Protein AF-A0A060XT52-F1 (afdb_monomer_lite)

GO terms:
  GO:0036379 myofilament (C, IDA)

Secondary structure (DSSP, 8-state):
----------------------------------------TT----HHHHHHHHHHHHHHHHHHHHHHHHHHHHHHHHHHHHHHHHHHHHHHHHHHHHHHHHHHHHHHHHHHHHHHHHHHHHHHHHHHHHHHHHHHHHTTS-TTSHHHHHHHHTTTSS-PPPHHHHHHHHHHHH-PPP--TT--HHHHHHHHHHHHHHHHHHHHHHHHHHHHHHHHHHHHHHHHHHHHHHHHHHTGGGSS---

Foldseek 3Di:
DDDDDDDDDDDDDDDDDDDDDDDDDDDDDCPPPPPPDDDDPDDPPPPVVVVVVVVVVVVVVVVVVVVVVVVVVVVVVVVVVVVVVVVVVVVVVVVVVVVVVVVVVVVVVVVVVVVVVVVLVVVVVVVVVVVVVCVVVVVVDDDPPPPVVVVVVVVNRDPPQDPVNVVVVVVVVVDDDDDDPPDDPVVVVVVVVVVVVVVVVVVVVVVVVVVVVVVVVVVVVVVVVVVVVVVVVVVVVPPPDDD

Radius of gyration: 47.2 Å; chains: 1; bounding box: 110×56×134 Å

pLDDT: mean 77.13, std 21.47, range [28.3, 98.25]

Structure (mmCIF, N/CA/C/O backbone):
data_AF-A0A060XT52-F1
#
_entry.id   AF-A0A060XT52-F1
#
loop_
_atom_site.group_PDB
_atom_site.id
_atom_site.type_symbol
_atom_site.label_atom_id
_atom_site.label_alt_id
_atom_site.label_comp_id
_atom_site.label_asym_id
_atom_site.label_entity_id
_atom_site.label_seq_id
_atom_site.pdbx_PDB_ins_code
_atom_site.Cartn_x
_atom_site.Cartn_y
_atom_site.Cartn_z
_atom_site.occupancy
_atom_site.B_iso_or_equiv
_atom_site.auth_seq_id
_atom_site.auth_comp_id
_atom_site.auth_asym_id
_atom_site.auth_atom_id
_atom_site.pdbx_PDB_model_num
ATOM 1 N N . MET A 1 1 ? 14.259 -37.374 10.117 1.00 40.81 1 MET A N 1
ATOM 2 C CA . MET A 1 1 ? 13.586 -37.803 8.877 1.00 40.81 1 MET A CA 1
ATOM 3 C C . MET A 1 1 ? 13.106 -36.580 8.096 1.00 40.81 1 MET A C 1
ATOM 5 O O . MET A 1 1 ? 11.979 -36.150 8.312 1.00 40.81 1 MET A O 1
ATOM 9 N N . PRO A 1 2 ? 13.956 -35.960 7.263 1.00 46.53 2 PRO A N 1
ATOM 10 C CA . PRO A 1 2 ? 13.517 -35.147 6.136 1.00 46.53 2 PRO A CA 1
ATOM 11 C C . PRO A 1 2 ? 13.789 -35.885 4.818 1.00 46.53 2 PRO A C 1
ATOM 13 O O . PRO A 1 2 ? 14.846 -36.487 4.645 1.00 46.53 2 PRO A O 1
ATOM 16 N N . GLU A 1 3 ? 12.831 -35.828 3.901 1.00 40.91 3 GLU A N 1
ATOM 17 C CA . GLU A 1 3 ? 12.930 -36.398 2.560 1.00 40.91 3 GLU A CA 1
ATOM 18 C C . GLU A 1 3 ? 13.011 -35.233 1.566 1.00 40.91 3 GLU A C 1
ATOM 20 O O . GLU A 1 3 ? 12.103 -34.408 1.463 1.00 40.91 3 GLU A O 1
ATOM 25 N N . SER A 1 4 ? 14.162 -35.122 0.908 1.00 37.69 4 SER A N 1
ATOM 26 C CA . SER A 1 4 ? 14.501 -34.120 -0.098 1.00 37.69 4 SER A CA 1
ATOM 27 C C . SER A 1 4 ? 15.133 -34.830 -1.288 1.00 37.69 4 SER A C 1
ATOM 29 O O . SER A 1 4 ? 16.180 -35.448 -1.130 1.00 37.69 4 SER A O 1
ATOM 31 N N . PHE A 1 5 ? 14.514 -34.718 -2.458 1.00 37.34 5 PHE A N 1
ATOM 32 C CA . PHE A 1 5 ? 15.042 -35.068 -3.782 1.00 37.34 5 PHE A CA 1
ATOM 33 C C . PHE A 1 5 ? 14.087 -34.383 -4.792 1.00 37.34 5 PHE A C 1
ATOM 35 O O . PHE A 1 5 ? 12.896 -34.292 -4.521 1.00 37.34 5 PHE A O 1
ATOM 42 N N . PHE A 1 6 ? 14.477 -33.808 -5.930 1.00 34.00 6 PHE A N 1
ATOM 43 C CA . PHE A 1 6 ? 15.502 -34.241 -6.870 1.00 34.00 6 PHE A CA 1
ATOM 44 C C . PHE A 1 6 ? 15.853 -33.065 -7.817 1.00 34.00 6 PHE A C 1
ATOM 46 O O . PHE A 1 6 ? 14.983 -32.545 -8.513 1.00 34.00 6 PHE A O 1
ATOM 53 N N . LEU A 1 7 ? 17.124 -32.663 -7.852 1.00 37.94 7 LEU A N 1
ATOM 54 C CA . LEU A 1 7 ? 17.810 -32.136 -9.040 1.00 37.94 7 LEU A CA 1
ATOM 55 C C . LEU A 1 7 ? 18.672 -33.289 -9.576 1.00 37.94 7 LEU A C 1
ATOM 57 O O . LEU A 1 7 ? 19.196 -34.041 -8.751 1.00 37.94 7 LEU A O 1
ATOM 61 N N . PRO A 1 8 ? 18.924 -33.391 -10.891 1.00 47.97 8 PRO A N 1
ATOM 62 C CA . PRO A 1 8 ? 20.103 -34.085 -11.377 1.00 47.97 8 PRO A CA 1
ATOM 63 C C . PRO A 1 8 ? 21.046 -33.111 -12.087 1.00 47.97 8 PRO A C 1
ATOM 65 O O . PRO A 1 8 ? 20.798 -32.679 -13.210 1.00 47.97 8 PRO A O 1
ATOM 68 N N . GLU A 1 9 ? 22.166 -32.833 -11.429 1.00 36.94 9 GLU A N 1
ATOM 69 C CA . GLU A 1 9 ? 23.459 -32.676 -12.088 1.00 36.94 9 GLU A CA 1
ATOM 70 C C . GLU A 1 9 ? 24.198 -34.014 -11.963 1.00 36.94 9 GLU A C 1
ATOM 72 O O . GLU A 1 9 ? 24.205 -34.598 -10.877 1.00 36.94 9 GLU A O 1
ATOM 77 N N . ASN A 1 10 ? 24.783 -34.486 -13.071 1.00 37.28 10 ASN A N 1
ATOM 78 C CA . ASN A 1 10 ? 26.104 -35.133 -13.193 1.00 37.28 10 ASN A CA 1
ATOM 79 C C . ASN A 1 10 ? 26.139 -36.180 -14.315 1.00 37.28 10 ASN A C 1
ATOM 81 O O . ASN A 1 10 ? 25.366 -37.128 -14.288 1.00 37.28 10 ASN A O 1
ATOM 85 N N . TYR A 1 11 ? 27.099 -36.030 -15.234 1.00 34.44 11 TYR A N 1
ATOM 86 C CA . TYR A 1 11 ? 27.927 -37.093 -15.841 1.00 34.44 11 TYR A CA 1
ATOM 87 C C . TYR A 1 11 ? 28.992 -36.369 -16.692 1.00 34.44 11 TYR A C 1
ATOM 89 O O . TYR A 1 11 ? 28.657 -35.713 -17.670 1.00 34.44 11 TYR A O 1
ATOM 97 N N . SER A 1 12 ? 30.194 -36.115 -16.173 1.00 36.03 12 SER A N 1
ATOM 98 C CA . SER A 1 12 ? 31.385 -36.979 -16.116 1.00 36.03 12 SER A CA 1
ATOM 99 C C . SER A 1 12 ? 31.977 -37.388 -17.476 1.00 36.03 12 SER A C 1
ATOM 101 O O . SER A 1 12 ? 31.300 -37.859 -18.382 1.00 36.03 12 SER A O 1
ATOM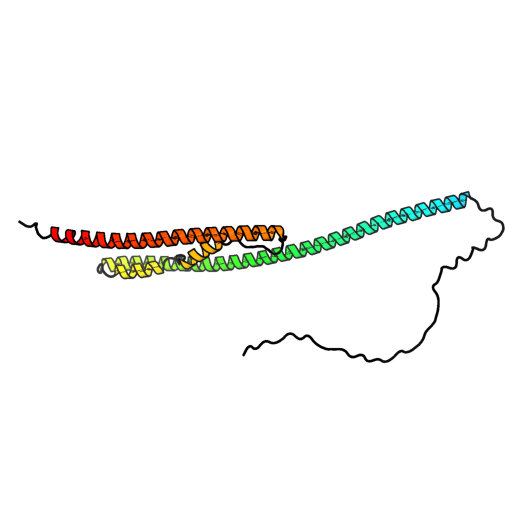 103 N N . SER A 1 13 ? 33.284 -37.162 -17.552 1.00 38.34 13 SER A N 1
ATOM 104 C CA . SER A 1 13 ? 34.264 -37.277 -18.630 1.00 38.34 13 SER A CA 1
ATOM 105 C C . SER A 1 13 ? 34.567 -38.700 -19.122 1.00 38.34 13 SER A C 1
ATOM 107 O O . SER A 1 13 ? 34.855 -39.567 -18.303 1.00 38.34 13 SER A O 1
ATOM 109 N N . ALA A 1 14 ? 34.663 -38.875 -20.447 1.00 39.59 14 ALA A N 1
ATOM 110 C CA . ALA A 1 14 ? 35.506 -39.857 -21.160 1.00 39.59 14 ALA A CA 1
ATOM 111 C C . ALA A 1 14 ? 35.485 -39.493 -22.668 1.00 39.59 14 ALA A C 1
ATOM 113 O O . ALA A 1 14 ? 34.434 -39.567 -23.291 1.00 39.59 14 ALA A O 1
ATOM 114 N N . VAL A 1 15 ? 36.471 -38.794 -23.245 1.00 37.44 15 VAL A N 1
ATOM 115 C CA . VAL A 1 15 ? 37.691 -39.303 -23.920 1.00 37.44 15 VAL A CA 1
ATOM 116 C C . VAL A 1 15 ? 37.621 -40.727 -24.496 1.00 37.44 15 VAL A C 1
ATOM 118 O O . VAL A 1 15 ? 37.883 -41.694 -23.791 1.00 37.44 15 VAL A O 1
ATOM 121 N N . PHE A 1 16 ? 37.342 -40.810 -25.803 1.00 35.41 16 PHE A N 1
ATOM 122 C CA . PHE A 1 16 ? 37.813 -41.814 -26.777 1.00 35.41 16 PHE A CA 1
ATOM 123 C C . PHE A 1 16 ? 37.492 -41.224 -28.173 1.00 35.41 16 PHE A C 1
ATOM 125 O O . PHE A 1 16 ? 36.337 -40.903 -28.430 1.00 35.41 16 PHE A O 1
ATOM 132 N N . ALA A 1 17 ? 38.442 -40.698 -28.951 1.00 32.34 17 ALA A N 1
ATOM 133 C CA . ALA A 1 17 ? 39.482 -41.371 -29.740 1.00 32.34 17 ALA A CA 1
ATOM 134 C C . ALA A 1 17 ? 38.923 -42.218 -30.902 1.00 32.34 17 ALA A C 1
ATOM 136 O O . ALA A 1 17 ? 38.001 -43.003 -30.711 1.00 32.34 17 ALA A O 1
ATOM 137 N N . ASP A 1 18 ? 39.566 -42.031 -32.062 1.00 33.00 18 ASP A N 1
ATOM 138 C CA . ASP A 1 18 ? 39.438 -42.715 -33.358 1.00 33.00 18 ASP A CA 1
ATOM 139 C C . ASP A 1 18 ? 38.377 -42.149 -34.331 1.00 33.00 18 ASP A C 1
ATOM 141 O O . ASP A 1 18 ? 37.213 -42.000 -33.998 1.00 33.00 18 ASP A O 1
ATOM 145 N N . VAL A 1 19 ? 38.679 -41.787 -35.583 1.00 36.78 19 VAL A N 1
ATOM 146 C CA . VAL A 1 19 ? 39.897 -41.974 -36.377 1.00 36.78 19 VAL A CA 1
ATOM 147 C C . VAL A 1 19 ? 39.931 -40.936 -37.504 1.00 36.78 19 VAL A C 1
ATOM 149 O O . VAL A 1 19 ? 38.931 -40.652 -38.165 1.00 36.78 19 VAL A O 1
ATOM 152 N N . CYS A 1 20 ? 41.121 -40.379 -37.712 1.00 37.66 20 CYS A N 1
ATOM 153 C CA . CYS A 1 20 ? 41.510 -39.611 -38.882 1.00 37.66 20 CYS A CA 1
ATOM 154 C C . CYS A 1 20 ? 41.473 -40.481 -40.144 1.00 37.66 20 CYS A C 1
ATOM 156 O O . CYS A 1 20 ? 42.125 -41.521 -40.182 1.00 37.66 20 CYS A O 1
ATOM 158 N N . ILE A 1 21 ? 40.858 -39.992 -41.220 1.00 40.97 21 ILE A N 1
ATOM 159 C CA . ILE A 1 21 ? 41.184 -40.427 -42.583 1.00 40.97 21 ILE A CA 1
ATOM 160 C C . ILE A 1 21 ? 41.527 -39.179 -43.408 1.00 40.97 21 ILE A C 1
ATOM 162 O O . ILE A 1 21 ? 40.649 -38.452 -43.855 1.00 40.97 21 ILE A O 1
ATOM 166 N N . SER A 1 22 ? 42.850 -38.963 -43.508 1.00 36.59 22 SER A N 1
ATOM 167 C CA . SER A 1 22 ? 43.652 -38.554 -44.683 1.00 36.59 22 SER A CA 1
ATOM 168 C C . SER A 1 22 ? 43.220 -37.328 -45.507 1.00 36.59 22 SER A C 1
ATOM 170 O O . SER A 1 22 ? 42.100 -37.265 -45.986 1.00 36.59 22 SER A O 1
ATOM 172 N N . ASN A 1 23 ? 44.078 -36.388 -45.902 1.00 38.94 23 ASN A N 1
ATOM 1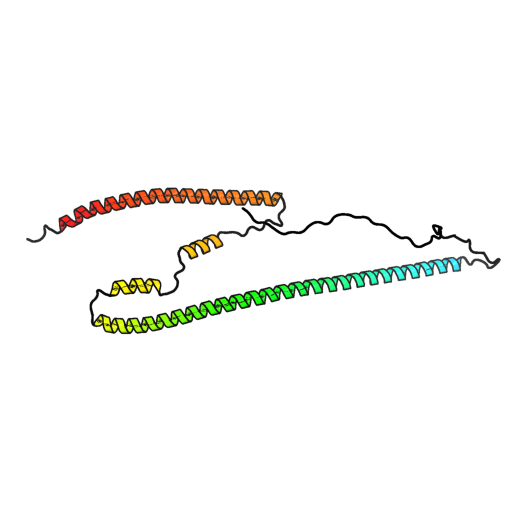73 C CA . ASN A 1 23 ? 45.526 -36.223 -45.789 1.00 38.94 23 ASN A CA 1
ATOM 174 C C . ASN A 1 23 ? 45.863 -34.754 -46.169 1.00 38.94 23 ASN A C 1
ATOM 176 O O . ASN A 1 23 ? 45.017 -34.059 -46.734 1.00 38.94 23 ASN A O 1
ATOM 180 N N . PRO A 1 24 ? 47.082 -34.279 -45.869 1.00 49.66 24 PRO A N 1
ATOM 181 C CA . PRO A 1 24 ? 47.451 -32.872 -45.791 1.00 49.66 24 PRO A CA 1
ATOM 182 C C . PRO A 1 24 ? 48.013 -32.329 -47.108 1.00 49.66 24 PRO A C 1
ATOM 184 O O . PRO A 1 24 ? 48.798 -32.996 -47.778 1.00 49.66 24 PRO A O 1
ATOM 187 N N . ILE A 1 25 ? 47.708 -31.066 -47.418 1.00 40.47 25 ILE A N 1
ATOM 188 C CA . ILE A 1 25 ? 48.495 -30.262 -48.358 1.00 40.47 25 ILE A CA 1
ATOM 189 C C . ILE A 1 25 ? 48.743 -28.893 -47.722 1.00 40.47 25 ILE A C 1
ATOM 191 O O . ILE A 1 25 ? 47.867 -28.047 -47.597 1.00 40.47 25 ILE A O 1
ATOM 195 N N . THR A 1 26 ? 49.972 -28.773 -47.238 1.00 32.25 26 THR A N 1
ATOM 196 C CA . THR A 1 26 ? 50.859 -27.610 -47.203 1.00 32.25 26 THR A CA 1
ATOM 197 C C . THR A 1 26 ? 50.364 -26.250 -47.715 1.00 32.25 26 THR A C 1
ATOM 199 O O . THR A 1 26 ? 49.781 -26.132 -48.786 1.00 32.25 26 THR A O 1
ATOM 202 N N . CYS A 1 27 ? 50.953 -25.238 -47.074 1.00 28.30 27 CYS A N 1
ATOM 203 C CA . CYS A 1 27 ? 51.513 -24.029 -47.679 1.00 28.30 27 CYS A CA 1
ATOM 204 C C . CYS A 1 27 ? 50.671 -22.744 -47.712 1.00 28.30 27 CYS A C 1
ATOM 206 O O . CYS A 1 27 ? 49.691 -22.585 -48.429 1.00 28.30 27 CYS A O 1
ATOM 208 N N . THR A 1 28 ? 51.296 -21.757 -47.067 1.00 32.03 28 THR A N 1
ATOM 209 C CA . THR A 1 28 ? 51.468 -20.369 -47.506 1.00 32.03 28 THR A CA 1
ATOM 210 C C . THR A 1 28 ? 50.335 -19.387 -47.242 1.00 32.03 28 THR A C 1
ATOM 212 O O . THR A 1 28 ? 49.363 -19.281 -47.978 1.00 32.03 28 THR A O 1
ATOM 215 N N . SER A 1 29 ? 50.594 -18.538 -46.240 1.00 40.69 29 SER A N 1
ATOM 216 C CA . SER A 1 29 ? 50.430 -17.086 -46.352 1.00 40.69 29 SER A CA 1
ATOM 217 C C . SER A 1 29 ? 50.577 -16.646 -47.809 1.00 40.69 29 SER A C 1
ATOM 219 O O . SER A 1 29 ? 51.688 -16.564 -48.341 1.00 40.69 29 SER A O 1
ATOM 221 N N . HIS A 1 30 ? 49.453 -16.374 -48.468 1.00 36.34 30 HIS A N 1
ATOM 222 C CA . HIS A 1 30 ? 49.476 -15.676 -49.736 1.00 36.34 30 HIS A CA 1
ATOM 223 C C . HIS A 1 30 ? 49.650 -14.193 -49.417 1.00 36.34 30 HIS A C 1
ATOM 225 O O . HIS A 1 30 ? 48.712 -13.401 -49.409 1.00 36.34 30 HIS A O 1
ATOM 231 N N . ARG A 1 31 ? 50.900 -13.807 -49.144 1.00 40.72 31 ARG A N 1
ATOM 232 C CA . ARG A 1 31 ? 51.343 -12.442 -49.414 1.00 40.72 31 ARG A CA 1
ATOM 233 C C . ARG A 1 31 ? 50.929 -12.156 -50.864 1.00 40.72 31 ARG A C 1
ATOM 235 O O . ARG A 1 31 ? 51.273 -12.964 -51.737 1.00 40.72 31 ARG A O 1
ATOM 242 N N . PRO A 1 32 ? 50.161 -11.096 -51.157 1.00 44.47 32 PRO A N 1
ATOM 243 C CA . PRO A 1 32 ? 49.860 -10.768 -52.538 1.00 44.47 32 PRO A CA 1
ATOM 244 C C . PRO A 1 32 ? 51.200 -10.508 -53.229 1.00 44.47 32 PRO A C 1
ATOM 246 O O . PRO A 1 32 ? 51.947 -9.604 -52.851 1.00 44.47 32 PRO A O 1
ATOM 249 N N . GLN A 1 33 ? 51.561 -11.368 -54.184 1.00 38.31 33 GLN A N 1
ATOM 250 C CA . GLN A 1 33 ? 52.710 -11.114 -55.036 1.00 38.31 33 GLN A CA 1
ATOM 251 C C . GLN A 1 33 ? 52.348 -9.907 -55.895 1.00 38.31 33 GLN A C 1
ATOM 253 O O . GLN A 1 33 ? 51.572 -10.021 -56.842 1.00 38.31 33 GLN A O 1
ATOM 258 N N . PHE A 1 34 ? 52.909 -8.750 -55.554 1.00 43.12 34 PHE A N 1
ATOM 259 C CA . PHE A 1 34 ? 53.004 -7.621 -56.466 1.00 43.12 34 PHE A CA 1
ATOM 260 C C . PHE A 1 34 ? 53.880 -8.069 -57.642 1.00 43.12 34 PHE A C 1
ATOM 262 O O . PHE A 1 34 ? 55.104 -7.966 -57.606 1.00 43.12 34 PHE A O 1
ATOM 269 N N . LYS A 1 35 ? 53.263 -8.641 -58.679 1.00 48.69 35 LYS A N 1
ATOM 270 C CA . LYS A 1 35 ? 53.912 -8.738 -59.982 1.00 48.69 35 LYS A CA 1
ATOM 271 C C . LYS A 1 35 ? 53.932 -7.324 -60.541 1.00 48.69 35 LYS A C 1
ATOM 273 O O . LYS A 1 35 ? 52.872 -6.744 -60.766 1.00 48.69 35 LYS A O 1
ATOM 278 N N . ALA A 1 36 ? 55.130 -6.770 -60.714 1.00 53.44 36 ALA A N 1
ATOM 279 C CA . ALA A 1 36 ? 55.313 -5.528 -61.448 1.00 53.44 36 ALA A CA 1
ATOM 280 C C . ALA A 1 36 ? 54.634 -5.684 -62.824 1.00 53.44 36 ALA A C 1
ATOM 282 O O . ALA A 1 36 ? 54.938 -6.657 -63.528 1.00 53.44 36 ALA A O 1
ATOM 283 N N . PRO A 1 37 ? 53.679 -4.808 -63.186 1.00 57.97 37 PRO A N 1
ATOM 284 C CA . PRO A 1 37 ? 53.038 -4.849 -64.491 1.00 57.97 37 PRO A CA 1
ATOM 285 C C . PRO A 1 37 ? 54.103 -4.822 -65.589 1.00 57.97 37 PRO A C 1
ATOM 287 O O . PRO A 1 37 ? 54.986 -3.966 -65.576 1.00 57.97 37 PRO A O 1
ATOM 290 N N . LYS A 1 38 ? 54.044 -5.779 -66.523 1.00 50.91 38 LYS A N 1
ATOM 291 C CA . LYS A 1 38 ? 54.848 -5.726 -67.749 1.00 50.91 38 LYS A CA 1
ATOM 292 C C . LYS A 1 38 ? 54.441 -4.464 -68.496 1.00 50.91 38 LYS A C 1
ATOM 294 O O . LYS A 1 38 ? 53.293 -4.357 -68.912 1.00 50.91 38 LYS A O 1
ATOM 299 N N . ILE A 1 39 ? 55.377 -3.530 -68.605 1.00 52.91 39 ILE A N 1
ATOM 300 C CA . ILE A 1 39 ? 55.248 -2.317 -69.404 1.00 52.91 39 ILE A CA 1
ATOM 301 C C . ILE A 1 39 ? 55.342 -2.764 -70.871 1.00 52.91 39 ILE A C 1
ATOM 303 O O . ILE A 1 39 ? 56.393 -3.283 -71.250 1.00 52.91 39 ILE A O 1
ATOM 307 N N . PRO A 1 40 ? 54.276 -2.654 -71.688 1.00 60.56 40 PRO A N 1
ATOM 308 C CA . PRO A 1 40 ? 54.447 -2.665 -73.129 1.00 60.56 40 PRO A CA 1
ATOM 309 C C . PRO A 1 40 ? 55.179 -1.376 -73.519 1.00 60.56 40 PRO A C 1
ATOM 311 O O . PRO A 1 40 ? 54.800 -0.280 -73.102 1.00 60.56 40 PRO A O 1
ATOM 314 N N . ASP A 1 41 ? 56.272 -1.541 -74.258 1.00 51.50 41 ASP A N 1
ATOM 315 C CA . ASP A 1 41 ? 57.103 -0.459 -74.767 1.00 51.50 41 ASP A CA 1
ATOM 316 C C . ASP A 1 41 ? 56.273 0.566 -75.552 1.00 51.50 41 ASP A C 1
ATOM 318 O O . ASP A 1 41 ? 55.592 0.231 -76.519 1.00 51.50 41 ASP A O 1
ATOM 322 N N . GLY A 1 42 ? 56.417 1.837 -75.171 1.00 54.84 42 GLY A N 1
ATOM 323 C CA . GLY A 1 42 ? 56.369 2.930 -76.140 1.00 54.84 42 GLY A CA 1
ATOM 324 C C . GLY A 1 42 ? 55.024 3.586 -76.450 1.00 54.84 42 GLY A C 1
ATOM 325 O O . GLY A 1 42 ? 54.890 4.123 -77.545 1.00 54.84 42 GLY A O 1
ATOM 326 N N . GLU A 1 43 ? 54.074 3.651 -75.516 1.00 57.12 43 GLU A N 1
ATOM 327 C CA . GLU A 1 43 ? 52.957 4.604 -75.616 1.00 57.12 43 GLU A CA 1
ATOM 328 C C . GLU A 1 43 ? 53.104 5.662 -74.519 1.00 57.12 43 GLU A C 1
ATOM 330 O O . GLU A 1 43 ? 53.259 5.333 -73.341 1.00 57.12 43 GLU A O 1
ATOM 335 N N . LYS A 1 44 ? 53.161 6.942 -74.912 1.00 60.28 44 LYS A N 1
ATOM 336 C CA . LYS A 1 44 ? 53.302 8.073 -73.985 1.00 60.28 44 LYS A CA 1
ATOM 337 C C . LYS A 1 44 ? 52.263 7.927 -72.874 1.00 60.28 44 LYS A C 1
ATOM 339 O O . LYS A 1 44 ? 51.070 8.010 -73.130 1.00 60.28 44 LYS A O 1
ATOM 344 N N . VAL A 1 45 ? 52.729 7.715 -71.646 1.00 59.59 45 VAL A N 1
ATOM 345 C CA . VAL A 1 45 ? 51.891 7.792 -70.449 1.00 59.59 45 VAL A CA 1
ATOM 346 C C . VAL A 1 45 ? 51.350 9.217 -70.365 1.00 59.59 45 VAL A C 1
ATOM 348 O O . VAL A 1 45 ? 52.061 10.132 -69.950 1.00 59.59 45 VAL A O 1
ATOM 351 N N . ASP A 1 46 ? 50.111 9.413 -70.809 1.00 71.88 46 ASP A N 1
ATOM 352 C CA . ASP A 1 46 ? 49.409 10.683 -70.677 1.00 71.88 46 ASP A CA 1
ATOM 353 C C . ASP A 1 46 ? 49.119 10.918 -69.192 1.00 71.88 46 ASP A C 1
ATOM 355 O O . ASP A 1 46 ? 48.240 10.300 -68.586 1.00 71.88 46 ASP A O 1
ATOM 359 N N . PHE A 1 47 ? 49.891 11.815 -68.580 1.00 70.06 47 PHE A N 1
ATOM 360 C CA . PHE A 1 47 ? 49.732 12.193 -67.174 1.00 70.06 47 PHE A CA 1
ATOM 361 C C . PHE A 1 47 ? 48.315 12.716 -66.873 1.00 70.06 47 PHE A C 1
ATOM 363 O O . PHE A 1 47 ? 47.786 12.466 -65.787 1.00 70.06 47 PHE A O 1
ATOM 370 N N . ASP A 1 48 ? 47.663 13.331 -67.862 1.00 80.50 48 ASP A N 1
ATOM 371 C CA . ASP A 1 48 ? 46.261 13.751 -67.790 1.00 80.50 48 ASP A CA 1
ATOM 372 C C . ASP A 1 48 ? 45.287 12.567 -67.678 1.00 80.50 48 ASP A C 1
ATOM 374 O O . ASP A 1 48 ? 44.288 12.655 -66.962 1.00 80.50 48 ASP A O 1
ATOM 378 N N . ASP A 1 49 ? 45.566 11.438 -68.338 1.00 85.12 49 ASP A N 1
ATOM 379 C CA . ASP A 1 49 ? 44.732 10.232 -68.256 1.00 85.12 49 ASP A CA 1
ATOM 380 C C . ASP A 1 49 ? 44.869 9.555 -66.883 1.00 85.12 49 ASP A C 1
ATOM 382 O O . ASP A 1 49 ? 43.883 9.123 -66.284 1.00 85.12 49 ASP A O 1
ATOM 386 N N . ILE A 1 50 ? 46.074 9.553 -66.304 1.00 82.56 50 ILE A N 1
ATOM 387 C CA . ILE A 1 50 ? 46.306 9.062 -64.935 1.00 82.56 50 ILE A CA 1
ATOM 388 C C . ILE A 1 50 ? 45.552 9.922 -63.914 1.00 82.56 50 ILE A C 1
ATOM 390 O O . ILE A 1 50 ? 44.936 9.390 -62.983 1.00 82.56 50 ILE A O 1
ATOM 394 N N . GLN A 1 51 ? 45.572 11.245 -64.082 1.00 85.38 51 GLN A N 1
ATOM 395 C CA . GLN A 1 51 ? 44.873 12.159 -63.184 1.00 85.38 51 GLN A CA 1
ATOM 396 C C . GLN A 1 51 ? 43.349 12.033 -63.311 1.00 85.38 51 GLN A C 1
ATOM 398 O O . GLN A 1 51 ? 42.667 11.949 -62.288 1.00 85.38 51 GLN A O 1
ATOM 403 N N . LYS A 1 52 ? 42.815 11.905 -64.533 1.00 89.31 52 LYS A N 1
ATOM 404 C CA . LYS A 1 52 ? 41.388 11.624 -64.770 1.00 89.31 52 LYS A CA 1
ATOM 405 C C . LYS A 1 52 ? 40.958 10.276 -64.197 1.00 89.31 52 LYS A C 1
ATOM 407 O O . LYS A 1 52 ? 39.916 10.195 -63.554 1.00 89.31 52 LYS A O 1
ATOM 412 N N . LYS A 1 53 ? 41.760 9.219 -64.361 1.00 89.69 53 LYS A N 1
ATOM 413 C CA . LYS A 1 53 ? 41.486 7.896 -63.770 1.00 89.69 53 LYS A CA 1
ATOM 414 C C . LYS A 1 53 ? 41.470 7.938 -62.245 1.00 89.69 53 LYS A C 1
ATOM 416 O O . LYS A 1 53 ? 40.619 7.291 -61.641 1.00 89.69 53 LYS A O 1
ATOM 421 N N . ARG A 1 54 ? 42.362 8.718 -61.625 1.00 88.44 54 ARG A N 1
ATOM 422 C CA . ARG A 1 54 ? 42.352 8.947 -60.173 1.00 88.44 54 ARG A CA 1
ATOM 423 C C . ARG A 1 54 ? 41.080 9.672 -59.735 1.00 88.44 54 ARG A C 1
ATOM 425 O O . ARG A 1 54 ? 40.378 9.157 -58.879 1.00 88.44 54 ARG A O 1
ATOM 432 N N . GLN A 1 55 ? 40.743 10.793 -60.371 1.00 87.19 55 GLN A N 1
ATOM 433 C CA . GLN A 1 55 ? 39.525 11.544 -60.050 1.00 87.19 55 GLN A CA 1
ATOM 434 C C . GLN A 1 55 ? 38.259 10.699 -60.233 1.00 87.19 55 GLN A C 1
ATOM 436 O O . GLN A 1 55 ? 37.400 10.690 -59.360 1.00 87.19 55 GLN A O 1
ATOM 441 N N . ASN A 1 56 ? 38.158 9.934 -61.321 1.00 91.69 56 ASN A N 1
ATOM 442 C CA . ASN A 1 56 ? 37.022 9.042 -61.551 1.00 91.69 56 ASN A CA 1
ATOM 443 C C . ASN A 1 56 ? 36.939 7.929 -60.502 1.00 91.69 56 ASN A C 1
ATOM 445 O O . ASN A 1 56 ? 35.845 7.600 -60.054 1.00 91.69 56 ASN A O 1
ATOM 449 N N . LYS A 1 57 ? 38.077 7.364 -60.084 1.00 93.69 57 LYS A N 1
ATOM 450 C CA . LYS A 1 57 ? 38.121 6.375 -59.006 1.00 93.69 57 LYS A CA 1
ATOM 451 C C . LYS A 1 57 ? 37.642 6.979 -57.686 1.00 93.69 57 LYS A C 1
ATOM 453 O O . LYS A 1 57 ? 36.774 6.392 -57.051 1.00 93.69 57 LYS A O 1
ATOM 458 N N . ASP A 1 58 ? 38.156 8.150 -57.322 1.00 92.62 58 ASP A N 1
ATOM 459 C CA . ASP A 1 58 ? 37.784 8.838 -56.085 1.00 92.62 58 ASP A CA 1
ATOM 460 C C . ASP A 1 58 ? 36.285 9.192 -56.088 1.00 92.62 58 ASP A C 1
ATOM 462 O O . ASP A 1 58 ? 35.603 8.995 -55.088 1.00 92.62 58 ASP A O 1
ATOM 466 N N . LEU A 1 59 ? 35.728 9.630 -57.224 1.00 93.38 59 LEU A N 1
ATOM 467 C CA . LEU A 1 59 ? 34.291 9.899 -57.362 1.00 93.38 59 LEU A CA 1
ATOM 468 C C . LEU A 1 59 ? 33.434 8.634 -57.215 1.00 93.38 59 LEU A C 1
ATOM 470 O O . LEU A 1 59 ? 32.393 8.674 -56.561 1.00 93.38 59 LEU A O 1
ATOM 474 N N . VAL A 1 60 ? 33.867 7.510 -57.791 1.00 93.75 60 VAL A N 1
ATOM 475 C CA . VAL A 1 60 ? 33.163 6.224 -57.666 1.00 93.75 60 VAL A CA 1
ATOM 476 C C . VAL A 1 60 ? 33.245 5.685 -56.236 1.00 93.75 60 VAL A C 1
ATOM 478 O O . VAL A 1 60 ? 32.243 5.206 -55.710 1.00 93.75 60 VAL A O 1
ATOM 481 N N . GLU A 1 61 ? 34.403 5.787 -55.583 1.00 92.31 61 GLU A N 1
ATOM 482 C CA . GLU A 1 61 ? 34.574 5.380 -54.184 1.00 92.31 61 GLU A CA 1
ATOM 483 C C . GLU A 1 61 ? 33.746 6.254 -53.236 1.00 92.31 61 GLU A C 1
ATOM 485 O O . GLU A 1 61 ? 33.091 5.729 -52.336 1.00 92.31 61 GLU A O 1
ATOM 490 N N . LEU A 1 62 ? 33.705 7.571 -53.465 1.00 95.00 62 LEU A N 1
ATOM 491 C CA . LEU A 1 62 ? 32.856 8.484 -52.701 1.00 95.00 62 LEU A CA 1
ATOM 492 C C . LEU A 1 62 ? 31.373 8.151 -52.876 1.00 95.00 62 LEU A C 1
ATOM 494 O O . LEU A 1 62 ? 30.657 8.074 -51.880 1.00 95.00 62 LEU A O 1
ATOM 498 N N . GLN A 1 63 ? 30.917 7.895 -54.104 1.00 93.81 63 GLN A N 1
ATOM 499 C CA . GLN A 1 63 ? 29.534 7.487 -54.357 1.00 93.81 63 GLN A CA 1
ATOM 500 C C . GLN A 1 63 ? 29.204 6.160 -53.657 1.00 93.81 63 GLN A C 1
ATOM 502 O O . GLN A 1 63 ? 28.186 6.061 -52.976 1.00 93.81 63 GLN A O 1
ATOM 507 N N . ALA A 1 64 ? 30.099 5.170 -53.732 1.00 94.50 64 ALA A N 1
ATOM 508 C CA . ALA A 1 64 ? 29.920 3.888 -53.056 1.00 94.50 64 ALA A CA 1
ATOM 509 C C . ALA A 1 64 ? 29.859 4.025 -51.524 1.00 94.50 64 ALA A C 1
ATOM 511 O O . ALA A 1 64 ? 29.067 3.340 -50.879 1.00 94.50 64 ALA A O 1
ATOM 5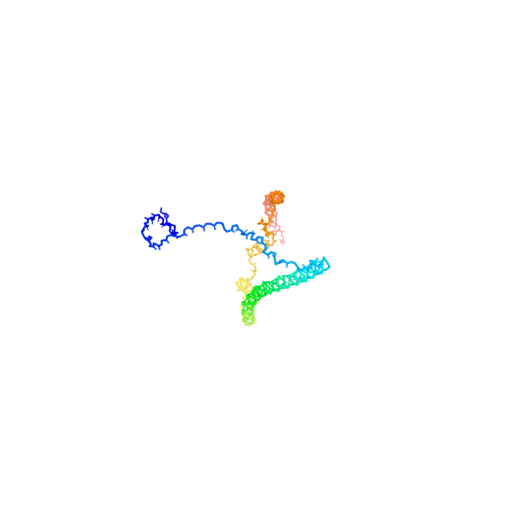12 N N . LEU A 1 65 ? 30.662 4.915 -50.929 1.00 96.06 65 LEU A N 1
ATOM 513 C CA . LEU A 1 65 ? 30.620 5.207 -49.492 1.00 96.06 65 LEU A CA 1
ATOM 514 C C . LEU A 1 65 ? 29.316 5.895 -49.080 1.00 96.06 65 LEU A C 1
ATOM 516 O O . LEU A 1 65 ? 28.755 5.559 -48.036 1.00 96.06 65 LEU A O 1
ATOM 520 N N . ILE A 1 66 ? 28.830 6.834 -49.896 1.00 95.19 66 ILE A N 1
ATOM 521 C CA . ILE A 1 66 ? 27.550 7.514 -49.677 1.00 95.19 66 ILE A CA 1
ATOM 522 C C . ILE A 1 66 ? 26.411 6.489 -49.693 1.00 95.19 66 ILE A C 1
ATOM 524 O O . ILE A 1 66 ? 25.644 6.411 -48.731 1.00 95.19 66 ILE A O 1
ATOM 528 N N . ASP A 1 67 ? 26.343 5.652 -50.728 1.00 95.94 67 ASP A N 1
ATOM 529 C CA . ASP A 1 67 ? 25.293 4.640 -50.874 1.00 95.94 67 ASP A CA 1
ATOM 530 C C . ASP A 1 67 ? 25.363 3.588 -49.760 1.00 95.94 67 ASP A C 1
ATOM 532 O O . ASP A 1 67 ? 24.343 3.242 -49.162 1.00 95.94 67 ASP A O 1
ATOM 536 N N . ALA A 1 68 ? 26.569 3.133 -49.402 1.00 96.19 68 ALA A N 1
ATOM 537 C CA . ALA A 1 68 ? 26.766 2.214 -48.285 1.00 96.19 68 ALA A CA 1
ATOM 538 C C . ALA A 1 68 ? 26.307 2.818 -46.949 1.00 96.19 68 ALA A C 1
ATOM 540 O O . ALA A 1 68 ? 25.707 2.111 -46.136 1.00 96.19 68 ALA A O 1
ATOM 541 N N . HIS A 1 69 ? 26.546 4.113 -46.714 1.00 97.00 69 HIS A N 1
ATOM 542 C CA . HIS A 1 69 ? 26.104 4.778 -45.492 1.00 97.00 69 HIS A CA 1
ATOM 543 C C . HIS A 1 69 ? 24.574 4.853 -45.406 1.00 97.00 69 HIS A C 1
ATOM 545 O O . HIS A 1 69 ? 24.012 4.521 -44.356 1.00 97.00 69 HIS A O 1
ATOM 551 N N . PHE A 1 70 ? 23.901 5.242 -46.493 1.00 97.44 70 PHE A N 1
ATOM 552 C CA . PHE A 1 70 ? 22.439 5.303 -46.537 1.00 97.44 70 PHE A CA 1
ATOM 553 C C . PHE A 1 70 ? 21.800 3.923 -46.404 1.00 97.44 70 PHE A C 1
ATOM 555 O O . PHE A 1 70 ? 20.870 3.759 -45.618 1.00 97.44 70 PHE A O 1
ATOM 562 N N . GLU A 1 71 ? 22.327 2.917 -47.101 1.00 96.38 71 GLU A N 1
ATOM 563 C CA . GLU A 1 71 ? 21.833 1.543 -47.005 1.00 96.38 71 GLU A CA 1
ATOM 564 C C . GLU A 1 71 ? 22.032 0.955 -45.606 1.00 96.38 71 GLU A C 1
ATOM 566 O O . GLU A 1 71 ? 21.136 0.292 -45.084 1.00 96.38 71 GLU A O 1
ATOM 571 N N . HIS A 1 72 ? 23.168 1.227 -44.957 1.00 95.62 72 HIS A N 1
ATOM 572 C CA . HIS A 1 72 ? 23.392 0.803 -43.576 1.00 95.62 72 HIS A CA 1
ATOM 573 C C . HIS A 1 72 ? 22.393 1.461 -42.623 1.00 95.62 72 HIS A C 1
ATOM 575 O O . HIS A 1 72 ? 21.724 0.772 -41.857 1.00 95.62 72 HIS A O 1
ATOM 581 N N . ARG A 1 73 ? 22.234 2.788 -42.709 1.00 96.06 73 ARG A N 1
ATOM 582 C CA . ARG A 1 73 ? 21.284 3.542 -41.878 1.00 96.06 73 ARG A CA 1
ATOM 583 C C . ARG A 1 73 ? 19.849 3.073 -42.072 1.00 96.06 73 ARG A C 1
ATOM 585 O O . ARG A 1 73 ? 19.135 2.898 -41.091 1.00 96.06 73 ARG A O 1
ATOM 592 N N . LYS A 1 74 ? 19.444 2.837 -43.317 1.00 96.62 74 LYS A N 1
ATOM 593 C CA . LYS A 1 74 ? 18.110 2.346 -43.654 1.00 96.62 74 LYS A CA 1
ATOM 594 C C . LYS A 1 74 ? 17.855 0.963 -43.054 1.00 96.62 74 LYS A C 1
ATOM 596 O O . LYS A 1 74 ? 16.827 0.770 -42.413 1.00 96.62 74 LYS A O 1
ATOM 601 N N . LYS A 1 75 ? 18.804 0.032 -43.189 1.00 96.38 75 LYS A N 1
ATOM 602 C CA . LYS A 1 75 ? 18.697 -1.312 -42.594 1.00 96.38 75 LYS A CA 1
ATOM 603 C C . LYS A 1 75 ? 18.622 -1.254 -41.070 1.00 96.38 75 LYS A C 1
ATOM 605 O O . LYS A 1 75 ? 17.751 -1.887 -40.483 1.00 96.38 75 LYS A O 1
ATOM 610 N N . GLU A 1 76 ? 19.469 -0.450 -40.431 1.00 93.50 76 GLU A N 1
ATOM 611 C CA . GLU A 1 76 ? 19.417 -0.248 -38.979 1.00 93.50 76 GLU A CA 1
ATOM 612 C C . GLU A 1 76 ? 18.078 0.346 -38.520 1.00 93.50 76 GLU A C 1
ATOM 614 O O . GLU A 1 76 ? 17.529 -0.070 -37.498 1.00 93.50 76 GLU A O 1
ATOM 619 N N . GLU A 1 77 ? 17.533 1.318 -39.255 1.00 94.38 77 GLU A N 1
ATOM 620 C CA . GLU A 1 77 ? 16.237 1.926 -38.948 1.00 94.38 77 GLU A CA 1
ATOM 621 C C . GLU A 1 77 ? 15.087 0.924 -39.104 1.00 94.38 77 GLU A C 1
ATOM 623 O O . GLU A 1 77 ? 14.247 0.827 -38.206 1.00 94.38 77 GLU A O 1
ATOM 628 N N . GLU A 1 78 ? 15.075 0.133 -40.177 1.00 95.25 78 GLU A N 1
ATOM 629 C CA . GLU A 1 78 ? 14.089 -0.930 -40.402 1.00 95.25 78 GLU A CA 1
ATOM 630 C C . GLU A 1 78 ? 14.143 -1.998 -39.296 1.00 95.25 78 GLU A C 1
ATOM 632 O O . GLU A 1 78 ? 13.107 -2.374 -38.738 1.00 95.25 78 GLU A O 1
ATOM 637 N N . GLU A 1 79 ? 15.340 -2.439 -38.898 1.00 94.38 79 GLU A N 1
ATOM 638 C CA . GLU A 1 79 ? 15.522 -3.390 -37.795 1.00 94.38 79 GLU A CA 1
ATOM 639 C C . GLU A 1 79 ? 15.047 -2.819 -36.454 1.00 94.38 79 GLU A C 1
ATOM 641 O O . GLU A 1 79 ? 14.387 -3.508 -35.662 1.00 94.38 79 GLU A O 1
ATOM 646 N N . LEU A 1 80 ? 15.343 -1.544 -36.199 1.00 94.69 80 LEU A N 1
ATOM 647 C CA . LEU A 1 80 ? 14.952 -0.856 -34.976 1.00 94.69 80 LEU A CA 1
ATOM 648 C C . LEU A 1 80 ? 13.435 -0.643 -34.905 1.00 94.69 80 LEU A C 1
ATOM 650 O O . LEU A 1 80 ? 12.846 -0.809 -33.831 1.00 94.69 80 LEU A O 1
ATOM 654 N N . ILE A 1 81 ? 12.788 -0.328 -36.029 1.00 94.75 81 ILE A N 1
ATOM 655 C CA . ILE A 1 81 ? 11.326 -0.253 -36.141 1.00 94.75 81 ILE A CA 1
ATOM 656 C C . ILE A 1 81 ? 10.714 -1.637 -35.898 1.00 94.75 81 ILE A C 1
ATOM 658 O O . ILE A 1 81 ? 9.887 -1.781 -34.996 1.00 94.75 81 ILE A O 1
ATOM 662 N N . ALA A 1 82 ? 11.187 -2.681 -36.583 1.00 96.75 82 ALA A N 1
ATOM 663 C CA . ALA A 1 82 ? 10.684 -4.046 -36.414 1.00 96.75 82 ALA A CA 1
ATOM 664 C C . ALA A 1 82 ? 10.865 -4.582 -34.977 1.00 96.75 82 ALA A C 1
ATOM 666 O O . ALA A 1 82 ? 10.065 -5.381 -34.470 1.00 96.75 82 ALA A O 1
ATOM 667 N N . LEU A 1 83 ? 11.928 -4.168 -34.281 1.00 96.38 83 LEU A N 1
ATOM 668 C CA . LEU A 1 83 ? 12.129 -4.497 -32.871 1.00 96.38 83 LEU A CA 1
ATOM 669 C C . LEU A 1 83 ? 11.152 -3.737 -31.964 1.00 96.38 83 LEU A C 1
ATOM 671 O O . LEU A 1 83 ? 10.555 -4.347 -31.071 1.00 96.38 83 LEU A O 1
ATOM 675 N N . LYS A 1 84 ? 10.960 -2.433 -32.195 1.00 95.12 84 LYS A N 1
ATOM 676 C CA . LYS A 1 84 ? 9.992 -1.612 -31.451 1.00 95.12 84 LYS A CA 1
ATOM 677 C C . LYS A 1 84 ? 8.573 -2.148 -31.603 1.00 95.12 84 LYS A C 1
ATOM 679 O O . LYS A 1 84 ? 7.917 -2.356 -30.585 1.00 95.12 84 LYS A O 1
ATOM 684 N N . GLU A 1 85 ? 8.150 -2.477 -32.819 1.00 96.88 85 GLU A N 1
ATOM 685 C CA . GLU A 1 85 ? 6.837 -3.069 -33.089 1.00 96.88 85 GLU A CA 1
ATOM 686 C C . GLU A 1 85 ? 6.645 -4.398 -32.345 1.00 96.88 85 GLU A C 1
ATOM 688 O O . GLU A 1 85 ? 5.610 -4.624 -31.716 1.00 96.88 85 GLU A O 1
ATOM 693 N N . ARG A 1 86 ? 7.663 -5.274 -32.315 1.00 96.44 86 ARG A N 1
ATOM 694 C CA . ARG A 1 86 ? 7.601 -6.524 -31.533 1.00 96.44 86 ARG A CA 1
ATOM 695 C C . ARG A 1 86 ? 7.480 -6.272 -30.030 1.00 96.44 86 ARG A C 1
ATOM 697 O O . ARG A 1 86 ? 6.744 -6.990 -29.347 1.00 96.44 86 ARG A O 1
ATOM 704 N N . ILE A 1 87 ? 8.197 -5.284 -29.496 1.00 95.69 87 ILE A N 1
ATOM 705 C CA . ILE A 1 87 ? 8.106 -4.906 -28.078 1.00 95.69 87 ILE A CA 1
ATOM 706 C C . ILE A 1 87 ? 6.722 -4.336 -27.768 1.00 95.69 87 ILE A C 1
ATOM 708 O O . ILE A 1 87 ? 6.122 -4.714 -26.758 1.00 95.69 87 ILE A O 1
ATOM 712 N N . GLU A 1 88 ? 6.218 -3.451 -28.621 1.00 96.25 88 GLU A N 1
ATOM 713 C CA . GLU A 1 88 ? 4.913 -2.818 -28.479 1.00 96.25 88 GLU A CA 1
ATOM 714 C C . GLU A 1 88 ? 3.788 -3.849 -28.545 1.00 96.25 88 GLU A C 1
ATOM 716 O O . GLU A 1 88 ? 2.968 -3.901 -27.629 1.00 96.25 88 GLU A O 1
ATOM 721 N N . LYS A 1 89 ? 3.838 -4.782 -29.502 1.00 97.12 89 LYS A N 1
ATOM 722 C CA . LYS A 1 89 ? 2.913 -5.919 -29.580 1.00 97.12 89 LYS A CA 1
ATOM 723 C C . LYS A 1 89 ? 2.905 -6.740 -28.288 1.00 97.12 89 LYS A C 1
ATOM 725 O O . LYS A 1 89 ? 1.848 -6.954 -27.699 1.00 97.12 89 LYS A O 1
ATOM 730 N N . ARG A 1 90 ? 4.077 -7.124 -27.762 1.00 94.94 90 ARG A N 1
ATOM 731 C CA . ARG A 1 90 ? 4.169 -7.860 -26.482 1.00 94.94 90 ARG A CA 1
ATOM 732 C C . ARG A 1 90 ? 3.682 -7.046 -25.281 1.00 94.94 90 ARG A C 1
ATOM 734 O O . ARG A 1 90 ? 3.300 -7.627 -24.263 1.00 94.94 90 ARG A O 1
ATOM 741 N N . ARG A 1 91 ? 3.786 -5.714 -25.313 1.00 94.75 91 ARG A N 1
ATOM 742 C CA . ARG A 1 91 ? 3.250 -4.836 -24.257 1.00 94.75 91 ARG A CA 1
ATOM 743 C C . ARG A 1 91 ? 1.729 -4.756 -24.349 1.00 94.75 91 ARG A C 1
ATOM 745 O O . ARG A 1 91 ? 1.081 -4.924 -23.320 1.00 94.75 91 ARG A O 1
ATOM 752 N N . ALA A 1 92 ? 1.185 -4.583 -25.551 1.00 92.50 92 ALA A N 1
ATOM 753 C CA . ALA A 1 92 ? -0.249 -4.572 -25.811 1.00 92.50 92 ALA A CA 1
ATOM 754 C C . ALA A 1 92 ? -0.902 -5.906 -25.415 1.00 92.50 92 ALA A C 1
ATOM 756 O O . ALA A 1 92 ? -1.882 -5.907 -24.678 1.00 92.50 92 ALA A O 1
ATOM 757 N N . GLU A 1 93 ? -0.303 -7.043 -25.778 1.00 95.50 93 GLU A N 1
ATOM 758 C CA . GLU A 1 93 ? -0.782 -8.376 -25.381 1.00 95.50 93 GLU A CA 1
ATOM 759 C C . GLU A 1 93 ? -0.823 -8.551 -23.854 1.00 95.50 93 GLU A C 1
ATOM 761 O O . GLU A 1 93 ? -1.808 -9.046 -23.306 1.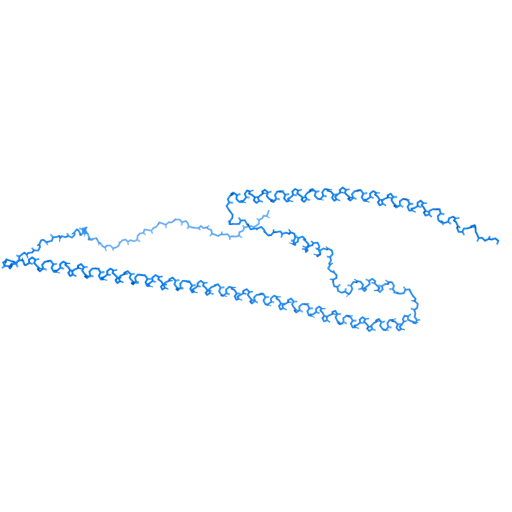00 95.50 93 GLU A O 1
ATOM 766 N N . ARG A 1 94 ? 0.215 -8.104 -23.132 1.00 95.62 94 ARG A N 1
ATOM 767 C CA . ARG A 1 94 ? 0.230 -8.140 -21.658 1.00 95.62 94 ARG A CA 1
ATOM 768 C C . ARG A 1 94 ? -0.810 -7.207 -21.041 1.00 95.62 94 ARG A C 1
ATOM 770 O O . ARG A 1 94 ? -1.446 -7.578 -20.055 1.00 95.62 94 ARG A O 1
ATOM 777 N N . ALA A 1 95 ? -0.978 -6.009 -21.599 1.00 94.50 95 ALA A N 1
ATOM 778 C CA . ALA A 1 95 ? -1.995 -5.063 -21.156 1.00 94.50 95 ALA A CA 1
ATOM 779 C C . ALA A 1 95 ? -3.404 -5.648 -21.342 1.00 94.50 95 ALA A C 1
ATOM 781 O O . ALA A 1 95 ? -4.213 -5.599 -20.415 1.00 94.50 95 ALA A O 1
ATOM 782 N N . GLU A 1 96 ? -3.656 -6.291 -22.481 1.00 95.50 96 GLU A N 1
ATOM 783 C CA . GLU A 1 96 ? -4.932 -6.931 -22.788 1.00 95.50 96 GLU A CA 1
ATOM 784 C C . GLU A 1 96 ? -5.204 -8.136 -21.879 1.00 95.50 96 GLU A C 1
ATOM 786 O O . GLU A 1 96 ? -6.280 -8.242 -21.292 1.00 95.50 96 GLU A O 1
ATOM 791 N N . GLN A 1 97 ? -4.209 -9.001 -21.650 1.00 93.81 97 GLN A N 1
ATOM 792 C CA . GLN A 1 97 ? -4.334 -10.108 -20.693 1.00 93.81 97 GLN A CA 1
ATOM 793 C C . GLN A 1 97 ? -4.672 -9.618 -19.279 1.00 93.81 97 GLN A C 1
ATOM 795 O O . GLN A 1 97 ? -5.508 -10.215 -18.593 1.00 93.81 97 GLN A O 1
ATOM 800 N N . ASN A 1 98 ? -4.054 -8.520 -18.838 1.00 91.50 98 ASN A N 1
ATOM 801 C CA . ASN A 1 98 ? -4.366 -7.909 -17.549 1.00 91.50 98 ASN A CA 1
ATOM 802 C C . ASN A 1 98 ? -5.773 -7.301 -17.523 1.00 91.50 98 ASN A C 1
ATOM 804 O O . ASN A 1 98 ? -6.466 -7.452 -16.515 1.00 91.50 98 ASN A O 1
ATOM 808 N N . ARG A 1 99 ? -6.219 -6.668 -18.616 1.00 92.94 99 ARG A N 1
ATOM 809 C CA . ARG A 1 99 ? -7.579 -6.130 -18.746 1.00 92.94 99 ARG A CA 1
ATOM 810 C C . ARG A 1 99 ? -8.619 -7.241 -18.629 1.00 92.94 99 ARG A C 1
ATOM 812 O O . ARG A 1 99 ? -9.476 -7.162 -17.754 1.00 92.94 99 ARG A O 1
ATOM 819 N N . ILE A 1 100 ? -8.460 -8.322 -19.394 1.00 94.44 100 ILE A N 1
ATOM 820 C CA . ILE A 1 100 ? -9.339 -9.501 -19.350 1.00 94.44 100 ILE A CA 1
ATOM 821 C C . ILE A 1 100 ? -9.352 -10.125 -17.949 1.00 94.44 100 ILE A C 1
ATOM 823 O O . ILE A 1 100 ? -10.405 -10.513 -17.441 1.00 94.44 100 ILE A O 1
ATOM 827 N N . ARG A 1 101 ? -8.190 -10.237 -17.290 1.00 92.31 101 ARG A N 1
ATOM 828 C CA . ARG A 1 101 ? -8.112 -10.774 -15.923 1.00 92.31 101 ARG A CA 1
ATOM 829 C C . ARG A 1 101 ? -8.853 -9.879 -14.929 1.00 92.31 101 ARG A C 1
ATOM 831 O O . ARG A 1 101 ? -9.619 -10.402 -14.123 1.00 92.31 101 ARG A O 1
ATOM 838 N N . SER A 1 102 ? -8.649 -8.563 -15.006 1.00 91.81 102 SER A N 1
ATOM 839 C CA . SER A 1 102 ? -9.323 -7.584 -14.149 1.00 91.81 102 SER A CA 1
ATOM 840 C C . SER A 1 102 ? -10.835 -7.585 -14.371 1.00 91.81 102 SER A C 1
ATOM 842 O O . SER A 1 102 ? -11.592 -7.564 -13.406 1.00 91.81 102 SER A O 1
ATOM 844 N N . GLU A 1 103 ? -11.287 -7.672 -15.620 1.00 93.25 103 GLU A N 1
ATOM 845 C CA . GLU A 1 103 ? -12.704 -7.726 -15.973 1.00 93.25 103 GLU A CA 1
ATOM 846 C C . GLU A 1 103 ? -13.368 -9.005 -15.455 1.00 93.25 103 GLU A C 1
ATOM 848 O O . GLU A 1 103 ? -14.364 -8.924 -14.740 1.00 93.25 103 GLU A O 1
ATOM 853 N N . LYS A 1 104 ? -12.748 -10.177 -15.660 1.00 94.62 104 LYS A N 1
ATOM 854 C CA . LYS A 1 104 ? -13.227 -11.449 -15.085 1.00 94.62 104 LYS A CA 1
ATOM 855 C C . LYS A 1 104 ? -13.236 -11.446 -13.555 1.00 94.62 104 LYS A C 1
ATOM 857 O O . LYS A 1 104 ? -14.030 -12.149 -12.933 1.00 94.62 104 LYS A O 1
ATOM 862 N N . GLU A 1 105 ? -12.318 -10.732 -12.908 1.00 91.38 105 GLU A N 1
ATOM 863 C CA . GLU A 1 105 ? -12.314 -10.598 -11.448 1.00 91.38 105 GLU A CA 1
ATOM 864 C C . GLU A 1 105 ? -13.432 -9.668 -10.962 1.00 91.38 105 GLU A C 1
ATOM 866 O O . GLU A 1 105 ? -14.144 -10.022 -10.017 1.00 91.38 105 GLU A O 1
ATOM 871 N N . LYS A 1 106 ? -13.639 -8.536 -11.647 1.00 93.31 106 LYS A N 1
ATOM 872 C CA . LYS A 1 106 ? -14.749 -7.609 -11.396 1.00 93.31 106 LYS A CA 1
ATOM 873 C C . LYS A 1 106 ? -16.102 -8.280 -11.610 1.00 93.31 106 LYS A C 1
ATOM 875 O O . LYS A 1 106 ? -16.957 -8.152 -10.747 1.00 93.31 106 LYS A O 1
ATOM 880 N N . GLU A 1 107 ? -16.277 -9.052 -12.677 1.00 92.25 107 GLU A N 1
ATOM 881 C CA . GLU A 1 107 ? -17.509 -9.798 -12.959 1.00 92.25 107 GLU A CA 1
ATOM 882 C C . GLU A 1 107 ? -17.811 -10.824 -11.856 1.00 92.25 107 GLU A C 1
ATOM 884 O O . GLU A 1 107 ? -18.921 -10.885 -11.330 1.00 92.25 107 GLU A O 1
ATOM 889 N N . ARG A 1 108 ? -16.807 -11.595 -11.412 1.00 90.81 108 ARG A N 1
ATOM 890 C CA . ARG A 1 108 ? -16.981 -12.529 -10.285 1.00 90.81 108 ARG A CA 1
ATOM 891 C C . ARG A 1 108 ? -17.295 -11.815 -8.973 1.00 90.81 108 ARG A C 1
ATOM 893 O O . ARG A 1 108 ? -18.026 -12.360 -8.146 1.00 90.81 108 ARG A O 1
ATOM 900 N N . ALA A 1 109 ? -16.707 -10.642 -8.745 1.00 88.06 109 ALA A N 1
ATOM 901 C CA . ALA A 1 109 ? -17.010 -9.826 -7.578 1.00 88.06 109 ALA A CA 1
ATOM 902 C C . ALA A 1 109 ? -18.444 -9.281 -7.642 1.00 88.06 109 ALA A C 1
ATOM 904 O O . ALA A 1 109 ? -19.175 -9.439 -6.666 1.00 88.06 109 ALA A O 1
ATOM 905 N N . ALA A 1 110 ? -18.858 -8.758 -8.798 1.00 88.69 110 ALA A N 1
ATOM 906 C CA . ALA A 1 110 ? -20.204 -8.260 -9.055 1.00 88.69 110 ALA A CA 1
ATOM 907 C C . ALA A 1 110 ? -21.251 -9.367 -8.890 1.00 88.69 110 ALA A C 1
ATOM 909 O O . ALA A 1 110 ? -22.209 -9.174 -8.157 1.00 88.69 110 ALA A O 1
ATOM 910 N N . ARG A 1 111 ? -21.021 -10.573 -9.429 1.00 88.44 111 ARG A N 1
ATOM 911 C CA . ARG A 1 111 ? -21.924 -11.723 -9.241 1.00 88.44 111 ARG A CA 1
ATOM 912 C C . ARG A 1 111 ? -22.073 -12.123 -7.771 1.00 88.44 111 ARG A C 1
ATOM 914 O O . ARG A 1 111 ? -23.173 -12.434 -7.325 1.00 88.44 111 ARG A O 1
ATOM 921 N N . ARG A 1 112 ? -20.978 -12.105 -6.998 1.00 82.19 112 ARG A N 1
ATOM 922 C CA . ARG A 1 112 ? -21.022 -12.371 -5.546 1.00 82.19 112 ARG A CA 1
ATOM 923 C C . ARG A 1 112 ? -21.778 -11.286 -4.783 1.00 82.19 112 ARG A C 1
ATOM 925 O O . ARG A 1 112 ? -22.421 -11.586 -3.782 1.00 82.19 112 ARG A O 1
ATOM 932 N N . GLU A 1 113 ? -21.665 -10.038 -5.216 1.00 82.06 113 GLU A N 1
ATOM 933 C CA . GLU A 1 113 ? -22.373 -8.913 -4.613 1.00 82.06 113 GLU A CA 1
ATOM 934 C C . GLU A 1 113 ? -23.857 -8.898 -4.985 1.00 82.06 113 GLU A C 1
ATOM 936 O O . GLU A 1 113 ? -24.685 -8.710 -4.105 1.00 82.06 113 GLU A O 1
ATOM 941 N N . GLU A 1 114 ? -24.204 -9.193 -6.233 1.00 81.44 114 GLU A N 1
ATOM 942 C CA . GLU A 1 114 ? -25.582 -9.303 -6.709 1.00 81.44 114 GLU A CA 1
ATOM 943 C C . GLU A 1 114 ? -26.311 -10.483 -6.052 1.00 81.44 114 GLU A C 1
ATOM 945 O O . GLU A 1 114 ? -27.437 -10.332 -5.588 1.00 81.44 114 GLU A O 1
ATOM 950 N N . GLU A 1 115 ? -25.662 -11.645 -5.907 1.00 80.44 115 GLU A N 1
ATOM 951 C CA . GLU A 1 115 ? -26.229 -12.777 -5.163 1.00 80.44 115 GLU A CA 1
ATOM 952 C C . GLU A 1 115 ? -26.418 -12.435 -3.677 1.00 80.44 115 GLU A C 1
ATOM 954 O O . GLU A 1 115 ? -27.434 -12.797 -3.074 1.00 80.44 115 GLU A O 1
ATOM 959 N N . ARG A 1 116 ? -25.473 -11.690 -3.084 1.00 79.44 116 ARG A N 1
ATOM 960 C CA . ARG A 1 116 ? -25.596 -11.191 -1.709 1.00 79.44 116 ARG A CA 1
ATOM 961 C C . ARG A 1 116 ? -26.762 -10.212 -1.586 1.00 79.44 116 ARG A C 1
ATOM 963 O O . ARG A 1 116 ? -27.559 -10.373 -0.671 1.00 79.44 116 ARG A O 1
ATOM 970 N N . LEU A 1 117 ? -26.898 -9.265 -2.512 1.00 81.38 117 LEU A N 1
ATOM 971 C CA . LEU A 1 117 ? -27.984 -8.284 -2.536 1.00 81.38 117 LEU A CA 1
ATOM 972 C C . LEU A 1 117 ? -29.343 -8.954 -2.747 1.00 81.38 117 LEU A C 1
ATOM 974 O O . LEU A 1 117 ? -30.269 -8.678 -1.997 1.00 81.38 117 LEU A O 1
ATOM 978 N N . LYS A 1 118 ? -29.457 -9.910 -3.673 1.00 82.62 118 LYS A N 1
ATOM 979 C CA . LYS A 1 118 ? -30.694 -10.670 -3.910 1.00 82.62 118 LYS A CA 1
ATOM 980 C C . LYS A 1 118 ? -31.083 -11.531 -2.707 1.00 82.62 118 LYS A C 1
ATOM 982 O O . LYS A 1 118 ? -32.265 -11.680 -2.399 1.00 82.62 118 LYS A O 1
ATOM 987 N N . ARG A 1 119 ? -30.098 -12.092 -1.997 1.00 80.50 119 ARG A N 1
ATOM 988 C CA . ARG A 1 119 ? -30.326 -12.815 -0.738 1.00 80.50 119 ARG A CA 1
ATOM 989 C C . ARG A 1 119 ? -30.736 -11.871 0.390 1.00 80.50 119 ARG A C 1
ATOM 991 O O . ARG A 1 119 ? -31.650 -12.210 1.134 1.00 80.50 119 ARG A O 1
ATOM 998 N N . GLU A 1 120 ? -30.100 -10.709 0.501 1.00 80.06 120 GLU A N 1
ATOM 999 C CA . GLU A 1 120 ? -30.443 -9.669 1.475 1.00 80.06 120 GLU A CA 1
ATOM 1000 C C . GLU A 1 120 ? -31.844 -9.097 1.212 1.00 80.06 120 GLU A C 1
ATOM 1002 O O . GLU A 1 120 ? -32.605 -8.924 2.158 1.00 80.06 120 GLU A O 1
ATOM 1007 N N . GLU A 1 121 ? -32.238 -8.906 -0.048 1.00 76.06 121 GLU A N 1
ATOM 1008 C CA . GLU A 1 121 ? -33.578 -8.465 -0.448 1.00 76.06 121 GLU A CA 1
ATOM 1009 C C . GLU A 1 121 ? -34.640 -9.540 -0.166 1.00 76.06 121 GLU A C 1
ATOM 1011 O O . GLU A 1 121 ? -35.701 -9.244 0.386 1.00 76.06 121 GLU A O 1
ATOM 1016 N N . ALA A 1 122 ? -34.345 -10.813 -0.454 1.00 80.50 122 ALA A N 1
ATOM 1017 C CA . ALA A 1 122 ? -35.242 -11.925 -0.139 1.00 80.50 122 ALA A CA 1
ATOM 1018 C C . ALA A 1 122 ? -35.393 -12.155 1.378 1.00 80.50 122 ALA A C 1
ATOM 1020 O O . ALA A 1 122 ? -36.502 -12.420 1.850 1.00 80.50 122 ALA A O 1
ATOM 1021 N N . ASP A 1 123 ? -34.308 -12.042 2.153 1.00 77.31 123 ASP A N 1
ATOM 1022 C CA . ASP A 1 123 ? -34.351 -12.118 3.616 1.00 77.31 123 ASP A CA 1
ATOM 1023 C C . ASP A 1 123 ? -35.042 -10.879 4.215 1.00 77.31 123 ASP A C 1
ATOM 1025 O O . ASP A 1 123 ? -35.799 -11.028 5.171 1.00 77.31 123 ASP A O 1
ATOM 1029 N N . ALA A 1 124 ? -34.868 -9.682 3.640 1.00 80.19 124 ALA A N 1
ATOM 1030 C CA . ALA A 1 124 ? -35.578 -8.472 4.057 1.00 80.19 124 ALA A CA 1
ATOM 1031 C C . ALA A 1 124 ? -37.084 -8.571 3.781 1.00 80.19 124 ALA A C 1
ATOM 1033 O O . ALA A 1 124 ? -37.880 -8.251 4.662 1.00 80.19 124 ALA A O 1
ATOM 1034 N N . LYS A 1 125 ? -37.484 -9.092 2.614 1.00 81.50 125 LYS A N 1
ATOM 1035 C CA . LYS A 1 125 ? -38.893 -9.332 2.274 1.00 81.50 125 LYS A CA 1
ATOM 1036 C C . LYS A 1 125 ? -39.521 -10.387 3.185 1.00 81.50 125 LYS A C 1
ATOM 1038 O O . LYS A 1 125 ? -40.565 -10.135 3.776 1.00 81.50 125 LYS A O 1
ATOM 1043 N N . LYS A 1 126 ? -38.851 -11.530 3.393 1.00 78.69 126 LYS A N 1
ATOM 1044 C CA . LYS A 1 126 ? -39.314 -12.556 4.347 1.00 78.69 126 LYS A CA 1
ATOM 1045 C C . LYS A 1 126 ? -39.395 -12.020 5.769 1.00 78.69 126 LYS A C 1
ATOM 1047 O O . LYS A 1 126 ? -40.309 -12.378 6.499 1.00 78.69 126 LYS A O 1
ATOM 1052 N N . LYS A 1 127 ? -38.449 -11.174 6.174 1.00 79.94 127 LYS A N 1
ATOM 1053 C CA . LYS A 1 127 ? -38.455 -10.545 7.490 1.00 79.94 127 LYS A CA 1
ATOM 1054 C C . LYS A 1 127 ? -39.589 -9.532 7.628 1.00 79.94 127 LYS A C 1
ATOM 1056 O O . LYS A 1 127 ? -40.205 -9.515 8.681 1.00 79.94 127 LYS A O 1
ATOM 1061 N N . ALA A 1 128 ? -39.893 -8.745 6.599 1.00 79.69 128 ALA A N 1
ATOM 1062 C CA . ALA A 1 1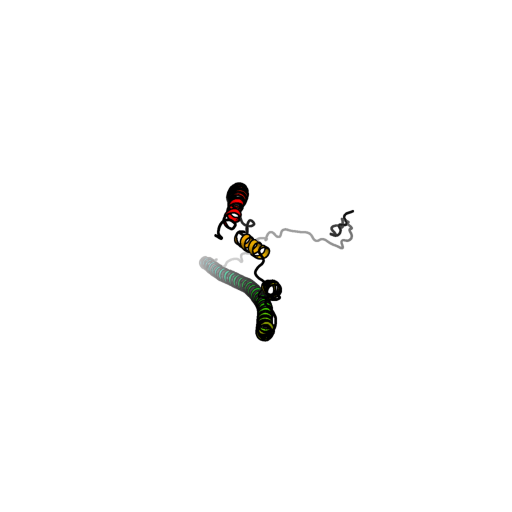28 ? -41.039 -7.839 6.602 1.00 79.69 128 ALA A CA 1
ATOM 1063 C C . ALA A 1 128 ? -42.369 -8.608 6.693 1.00 79.69 128 ALA A C 1
ATOM 1065 O O . ALA A 1 128 ? -43.218 -8.250 7.505 1.00 79.69 128 ALA A O 1
ATOM 1066 N N . ASP A 1 129 ? -42.515 -9.712 5.953 1.00 78.44 129 ASP A N 1
ATOM 1067 C CA . ASP A 1 129 ? -43.704 -10.575 6.018 1.00 78.44 129 ASP A CA 1
ATOM 1068 C C . ASP A 1 129 ? -43.833 -11.280 7.382 1.00 78.44 129 ASP A C 1
ATOM 1070 O O . ASP A 1 129 ? -44.923 -11.370 7.947 1.00 78.44 129 ASP A O 1
ATOM 1074 N N . GLU A 1 130 ? -42.719 -11.760 7.944 1.00 76.81 130 GLU A N 1
ATOM 1075 C CA . GLU A 1 130 ? -42.667 -12.363 9.278 1.00 76.81 130 GLU A CA 1
ATOM 1076 C C . GLU A 1 130 ? -42.901 -11.341 10.390 1.00 76.81 130 GLU A C 1
ATOM 1078 O O . GLU A 1 130 ? -43.527 -11.688 11.381 1.00 76.81 130 GLU A O 1
ATOM 1083 N N . ASP A 1 131 ? -42.423 -10.103 10.262 1.00 73.75 131 ASP A N 1
ATOM 1084 C CA . ASP A 1 131 ? -42.649 -9.040 11.246 1.00 73.75 131 ASP A CA 1
ATOM 1085 C C . ASP A 1 131 ? -44.086 -8.516 11.165 1.00 73.75 131 ASP A C 1
ATOM 1087 O O . ASP A 1 131 ? -44.697 -8.266 12.195 1.00 73.75 131 ASP A O 1
ATOM 1091 N N . ALA A 1 132 ? -44.694 -8.467 9.974 1.00 75.56 132 ALA A N 1
ATOM 1092 C CA . ALA A 1 132 ? -46.122 -8.198 9.818 1.00 75.56 132 ALA A CA 1
ATOM 1093 C C . ALA A 1 132 ? -46.980 -9.311 10.450 1.00 75.56 132 ALA A C 1
ATOM 1095 O O . ALA A 1 132 ? -47.897 -9.024 11.225 1.00 75.56 132 ALA A O 1
ATOM 1096 N N . LYS A 1 133 ? -46.640 -10.585 10.202 1.00 72.88 133 LYS A N 1
ATOM 1097 C CA . LYS A 1 133 ? -47.301 -11.741 10.836 1.00 72.88 133 LYS A CA 1
ATOM 1098 C C . LYS A 1 133 ? -47.052 -11.804 12.343 1.00 72.88 133 LYS A C 1
ATOM 1100 O O . LYS A 1 133 ? -47.978 -12.083 13.096 1.00 72.88 133 LYS A O 1
ATOM 1105 N N . LYS A 1 134 ? -45.839 -11.500 12.811 1.00 67.00 134 LYS A N 1
ATOM 1106 C CA . LYS A 1 134 ? -45.493 -11.446 14.240 1.00 67.00 134 LYS A CA 1
ATOM 1107 C C . LYS A 1 134 ? -46.100 -10.244 14.925 1.00 67.00 134 LYS A C 1
ATOM 1109 O O . LYS A 1 134 ? -46.510 -10.396 16.055 1.00 67.00 134 LYS A O 1
ATOM 1114 N N . LYS A 1 135 ? -46.223 -9.082 14.293 1.00 68.19 135 LYS A N 1
ATOM 1115 C CA . LYS A 1 135 ? -46.958 -7.938 14.845 1.00 68.19 135 LYS A CA 1
ATOM 1116 C C . LYS A 1 135 ? -48.442 -8.276 14.967 1.00 68.19 135 LYS A C 1
ATOM 1118 O O . LYS A 1 135 ? -49.032 -8.010 16.006 1.00 68.19 135 LYS A O 1
ATOM 1123 N N . SER A 1 136 ? -49.006 -8.959 13.970 1.00 65.06 136 SER A N 1
ATOM 1124 C CA . SER A 1 136 ? -50.364 -9.509 14.040 1.00 65.06 136 SER A CA 1
ATOM 1125 C C . SER A 1 136 ? -50.522 -10.543 15.172 1.00 65.06 136 SER A C 1
ATOM 1127 O O . SER A 1 136 ? -51.489 -10.468 15.923 1.00 65.06 136 SER A O 1
ATOM 1129 N N . ALA A 1 137 ? -49.551 -11.441 15.375 1.00 61.00 137 ALA A N 1
ATOM 1130 C CA . ALA A 1 137 ? -49.606 -12.484 16.407 1.00 61.00 137 ALA A CA 1
ATOM 1131 C C . ALA A 1 137 ? -49.187 -12.019 17.823 1.00 61.00 137 ALA A C 1
ATOM 1133 O O . ALA A 1 137 ? -49.730 -12.486 18.819 1.00 61.00 137 ALA A O 1
ATOM 1134 N N . LEU A 1 138 ? -48.250 -11.078 17.951 1.00 55.44 138 LEU A N 1
ATOM 1135 C CA . LEU A 1 138 ? -47.759 -10.515 19.220 1.00 55.44 138 LEU A CA 1
ATOM 1136 C C . LEU A 1 138 ? -48.687 -9.426 19.761 1.00 55.44 138 LEU A C 1
ATOM 1138 O O . LEU A 1 138 ? -48.716 -9.225 20.972 1.00 55.44 138 LEU A O 1
ATOM 1142 N N . SER A 1 139 ? -49.508 -8.792 18.913 1.00 57.47 139 SER A N 1
ATOM 1143 C CA . SER A 1 139 ? -50.709 -8.088 19.380 1.00 57.47 139 SER A CA 1
ATOM 1144 C C . SER A 1 139 ? -51.701 -9.033 20.076 1.00 57.47 139 SER A C 1
ATOM 1146 O O . SER A 1 139 ? -52.532 -8.554 20.839 1.00 57.47 139 SER A O 1
ATOM 1148 N N . SER A 1 140 ? -51.590 -10.355 19.872 1.00 54.97 140 SER A N 1
ATOM 1149 C CA . SER A 1 140 ? -52.428 -11.365 20.529 1.00 54.97 140 SER A CA 1
ATOM 1150 C C . SER A 1 140 ? -51.771 -12.052 21.738 1.00 54.97 140 SER A C 1
ATOM 1152 O O . SER A 1 140 ? -52.501 -12.554 22.588 1.00 54.97 140 SER A O 1
ATOM 1154 N N . MET A 1 141 ? -50.436 -12.106 21.859 1.00 54.78 141 MET A N 1
ATOM 1155 C CA . MET A 1 141 ? -49.753 -12.868 22.924 1.00 54.78 141 MET A CA 1
ATOM 1156 C C . MET A 1 141 ? -48.473 -12.172 23.436 1.00 54.78 141 MET A C 1
ATOM 1158 O O . MET A 1 141 ? -47.389 -12.383 22.906 1.00 54.78 141 ME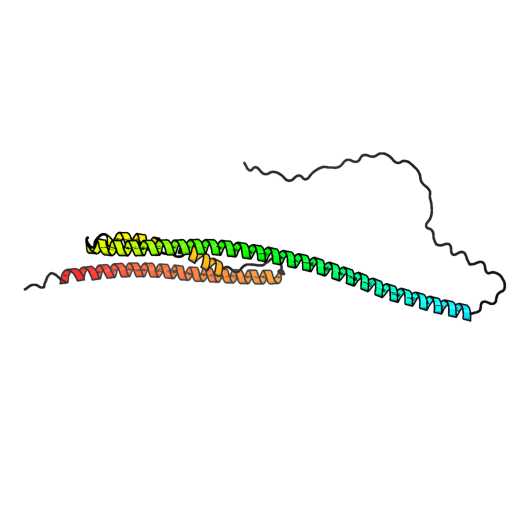T A O 1
ATOM 1162 N N . GLY A 1 142 ? -48.610 -11.383 24.509 1.00 53.72 142 GLY A N 1
ATOM 1163 C CA . GLY A 1 142 ? -47.654 -11.241 25.628 1.00 53.72 142 GLY A CA 1
ATOM 1164 C C . GLY A 1 142 ? -46.178 -10.859 25.373 1.00 53.72 142 GLY A C 1
ATOM 1165 O O . GLY A 1 142 ? -45.390 -11.599 24.792 1.00 53.72 142 GLY A O 1
ATOM 1166 N N . SER A 1 143 ? -45.746 -9.754 25.993 1.00 58.69 143 SER A N 1
ATOM 1167 C CA . SER A 1 143 ? -44.478 -9.013 25.824 1.00 58.69 143 SER A CA 1
ATOM 1168 C C . SER A 1 143 ? -43.133 -9.705 26.146 1.00 58.69 143 SER A C 1
ATOM 1170 O O . SER A 1 143 ? -42.099 -9.035 26.128 1.00 58.69 143 SER A O 1
ATOM 1172 N N . ASN A 1 144 ? -43.072 -11.019 26.384 1.00 59.41 144 ASN A N 1
ATOM 1173 C CA . ASN A 1 144 ? -41.842 -11.680 26.863 1.00 59.41 144 ASN A CA 1
ATOM 1174 C C . ASN A 1 144 ? -41.027 -12.433 25.788 1.00 59.41 144 ASN A C 1
ATOM 1176 O O . ASN A 1 144 ? -39.873 -12.777 26.036 1.00 59.41 144 ASN A O 1
ATOM 1180 N N . TYR A 1 145 ? -41.555 -12.634 24.573 1.00 52.75 145 TYR A N 1
ATOM 1181 C CA . TYR A 1 145 ? -40.836 -13.312 23.471 1.00 52.75 145 TYR A CA 1
ATOM 1182 C C . TYR A 1 145 ? -39.927 -12.374 22.640 1.00 52.75 145 TYR A C 1
ATOM 1184 O O . TYR A 1 145 ? -39.069 -12.814 21.873 1.00 52.75 145 TYR A O 1
ATOM 1192 N N . SER A 1 146 ? -40.065 -11.058 22.828 1.00 56.41 146 SER A N 1
ATOM 1193 C CA . SER A 1 146 ? -39.414 -10.020 22.010 1.00 56.41 146 SER A CA 1
ATOM 1194 C C . SER A 1 146 ? -37.875 -9.977 22.138 1.00 56.41 146 SER A C 1
ATOM 1196 O O . SER A 1 146 ? -37.171 -9.665 21.176 1.00 56.41 146 SER A O 1
ATOM 1198 N N . SER A 1 147 ? -37.303 -10.367 23.286 1.00 58.62 147 SER A N 1
ATOM 1199 C CA . SER A 1 147 ? -35.850 -10.228 23.521 1.00 58.62 147 SER A CA 1
ATOM 1200 C C . SER A 1 147 ? -34.985 -11.251 22.767 1.00 58.62 147 SER A C 1
ATOM 1202 O O . SER A 1 147 ? -33.843 -10.954 22.402 1.00 58.62 147 SER A O 1
ATOM 1204 N N . HIS A 1 148 ? -35.513 -12.449 22.492 1.00 59.31 148 HIS A N 1
ATOM 1205 C CA . HIS A 1 148 ? -34.771 -13.506 21.798 1.00 59.31 148 HIS A CA 1
ATOM 1206 C C . HIS A 1 148 ? -34.654 -13.221 20.293 1.00 59.31 148 HIS A C 1
ATOM 1208 O O . HIS A 1 148 ? -33.614 -13.475 19.679 1.00 59.31 148 HIS A O 1
ATOM 1214 N N . LEU A 1 149 ? -35.686 -12.600 19.713 1.00 56.97 149 LEU A N 1
ATOM 1215 C CA . LEU A 1 149 ? -35.727 -12.263 18.294 1.00 56.97 149 LEU A CA 1
ATOM 1216 C C . LEU A 1 149 ? -34.729 -11.148 17.934 1.00 56.97 149 LEU A C 1
ATOM 1218 O O . LEU A 1 149 ? -34.033 -11.264 16.929 1.00 56.97 149 LEU A O 1
ATOM 1222 N N . GLN A 1 150 ? -34.553 -10.130 18.787 1.00 59.50 150 GLN A N 1
ATOM 1223 C CA . GLN A 1 150 ? -33.605 -9.029 18.532 1.00 59.50 150 GLN A CA 1
ATOM 1224 C C . GLN A 1 150 ? -32.129 -9.472 18.500 1.00 59.50 150 GLN A C 1
ATOM 1226 O O . GLN A 1 150 ? -31.313 -8.906 17.762 1.00 59.50 150 GLN A O 1
ATOM 1231 N N . LYS A 1 151 ? -31.773 -10.523 19.255 1.00 58.81 151 LYS A N 1
ATOM 1232 C CA . LYS A 1 151 ? -30.434 -11.138 19.203 1.00 58.81 151 LYS A CA 1
ATOM 1233 C C . LYS A 1 151 ? -30.199 -11.930 17.914 1.00 58.81 151 LYS A C 1
ATOM 1235 O O . LYS A 1 151 ? -29.078 -11.922 17.404 1.00 58.81 151 LYS A O 1
ATOM 1240 N N . ALA A 1 152 ? -31.227 -12.597 17.391 1.00 56.56 152 ALA A N 1
ATOM 1241 C CA . ALA A 1 152 ? -31.154 -13.310 16.115 1.00 56.56 152 ALA A CA 1
ATOM 1242 C C . ALA A 1 152 ? -31.087 -12.336 14.928 1.00 56.56 152 ALA A C 1
ATOM 1244 O O . ALA A 1 152 ? -30.348 -12.557 13.970 1.00 56.56 152 ALA A O 1
ATOM 1245 N N . ASP A 1 153 ? -31.793 -11.216 15.036 1.00 53.69 153 ASP A N 1
ATOM 1246 C CA . ASP A 1 153 ? -31.879 -10.205 13.993 1.00 53.69 153 ASP A CA 1
ATOM 1247 C C . ASP A 1 153 ? -30.581 -9.393 13.825 1.00 53.69 153 ASP A C 1
ATOM 1249 O O . ASP A 1 153 ? -30.092 -9.169 12.716 1.00 53.69 153 ASP A O 1
ATOM 1253 N N . SER A 1 154 ? -29.907 -9.097 14.941 1.00 58.09 154 SER A N 1
ATOM 1254 C CA . SER A 1 154 ? -28.568 -8.485 14.945 1.00 58.09 154 SER A CA 1
ATOM 1255 C C . SER A 1 154 ? -27.489 -9.340 14.258 1.00 58.09 154 SER A C 1
ATOM 1257 O O . SER A 1 154 ? -26.426 -8.819 13.920 1.00 58.09 154 SER A O 1
ATOM 1259 N N . LYS A 1 155 ? -27.745 -10.643 14.057 1.00 55.59 155 LYS A N 1
ATOM 1260 C CA . LYS A 1 155 ? -26.873 -11.575 13.324 1.00 55.59 155 LYS A CA 1
ATOM 1261 C C . LYS A 1 155 ? -27.264 -11.766 11.853 1.00 55.59 155 LYS A C 1
ATOM 1263 O O . LYS A 1 155 ? -26.460 -12.332 11.118 1.00 55.59 155 LYS A O 1
ATOM 1268 N N . ARG A 1 156 ? -28.462 -11.346 11.425 1.00 53.97 156 ARG A N 1
ATOM 1269 C CA . ARG A 1 156 ? -29.026 -11.703 10.108 1.00 53.97 156 ARG A CA 1
ATOM 1270 C C . ARG A 1 156 ? -29.135 -10.530 9.122 1.00 53.97 156 ARG A C 1
ATOM 1272 O O . ARG A 1 156 ? -29.256 -10.774 7.930 1.00 53.97 156 ARG A O 1
ATOM 1279 N N . GLY A 1 157 ? -29.027 -9.281 9.580 1.00 51.16 157 GLY A N 1
ATOM 1280 C CA . GLY A 1 157 ? -28.985 -8.097 8.710 1.00 51.16 157 GLY A CA 1
ATOM 1281 C C . GLY A 1 157 ? -27.560 -7.669 8.356 1.00 51.16 157 GLY A C 1
ATOM 1282 O O . GLY A 1 157 ? -26.945 -6.952 9.144 1.00 51.16 157 GLY A O 1
ATOM 1283 N N . GLY A 1 158 ? -27.068 -8.094 7.183 1.00 55.66 158 GLY A N 1
ATOM 1284 C CA . GLY A 1 158 ? -25.768 -7.726 6.607 1.00 55.66 158 GLY A CA 1
ATOM 1285 C C . GLY A 1 158 ? -24.581 -8.233 7.428 1.00 55.66 158 GLY A C 1
ATOM 1286 O O . GLY A 1 158 ? -24.525 -8.083 8.648 1.00 55.66 158 GLY A O 1
ATOM 1287 N N . LYS A 1 159 ? -23.581 -8.841 6.786 1.00 65.38 159 LYS A N 1
ATOM 1288 C CA . LYS A 1 159 ? -22.340 -9.211 7.481 1.00 65.38 159 LYS A CA 1
ATOM 1289 C C . LYS A 1 159 ? -21.629 -7.921 7.906 1.00 65.38 159 LYS A C 1
ATOM 1291 O O . LYS A 1 159 ? -20.813 -7.394 7.156 1.00 65.38 159 LYS A O 1
ATOM 1296 N N . LYS A 1 160 ? -21.970 -7.380 9.085 1.00 71.69 160 LYS A N 1
ATOM 1297 C CA . LYS A 1 160 ? -21.254 -6.257 9.695 1.00 71.69 160 LYS A CA 1
ATOM 1298 C C . LYS A 1 160 ? -19.784 -6.638 9.689 1.00 71.69 160 LYS A C 1
ATOM 1300 O O . LYS A 1 160 ? -19.435 -7.694 10.222 1.00 71.69 160 LYS A O 1
ATOM 1305 N N . GLU A 1 161 ? -18.968 -5.807 9.041 1.00 76.75 161 GLU A N 1
ATOM 1306 C CA . GLU A 1 161 ? -17.528 -6.023 8.941 1.00 76.75 161 GLU A CA 1
ATOM 1307 C C . GLU A 1 161 ? -17.009 -6.319 10.345 1.00 76.75 161 GLU A C 1
ATOM 1309 O O . GLU A 1 161 ? -17.182 -5.524 11.277 1.00 76.75 161 GLU A O 1
ATOM 1314 N N . THR A 1 162 ? -16.470 -7.521 10.517 1.00 86.31 162 THR A N 1
ATOM 1315 C CA . THR A 1 162 ? -16.025 -7.963 11.834 1.00 86.31 162 THR A CA 1
ATOM 1316 C C . THR A 1 162 ? -14.883 -7.060 12.291 1.00 86.31 162 THR A C 1
ATOM 1318 O O . THR A 1 162 ? -14.098 -6.579 11.475 1.00 86.31 162 THR A O 1
ATOM 1321 N N . GLU A 1 163 ? -14.716 -6.862 13.599 1.00 90.12 163 GLU A N 1
ATOM 1322 C CA . GLU A 1 163 ? -13.575 -6.090 14.123 1.00 90.12 163 GLU A CA 1
ATOM 1323 C C . GLU A 1 163 ? -12.223 -6.649 13.629 1.00 90.12 163 GLU A C 1
ATOM 1325 O O . GLU A 1 163 ? -11.254 -5.911 13.444 1.00 90.12 163 GLU A O 1
ATOM 1330 N N . ARG A 1 164 ? -12.168 -7.954 13.313 1.00 88.06 164 ARG A N 1
ATOM 1331 C CA . ARG A 1 164 ? -11.015 -8.600 12.672 1.00 88.06 164 ARG A CA 1
ATOM 1332 C C . ARG A 1 164 ? -10.787 -8.114 11.237 1.00 88.06 164 ARG A C 1
ATOM 1334 O O . ARG A 1 164 ? -9.643 -7.846 10.872 1.00 88.06 164 ARG A O 1
ATOM 1341 N N . GLU A 1 165 ? -11.844 -8.019 10.434 1.00 89.38 165 GLU A N 1
ATOM 1342 C CA . GLU A 1 165 ? -11.792 -7.515 9.055 1.00 89.38 165 GLU A CA 1
ATOM 1343 C C . GLU A 1 165 ? -11.416 -6.024 9.043 1.00 89.38 165 GLU A C 1
ATOM 1345 O O . GLU A 1 165 ? -10.451 -5.663 8.368 1.00 89.38 165 GLU A O 1
ATOM 1350 N N . LYS A 1 166 ? -12.031 -5.201 9.907 1.00 93.38 166 LYS A N 1
ATOM 1351 C CA . LYS A 1 166 ? -11.675 -3.779 10.071 1.00 93.38 166 LYS A CA 1
ATOM 1352 C C . LYS A 1 166 ? -10.212 -3.592 10.456 1.00 93.38 166 LYS A C 1
ATOM 1354 O O . LYS A 1 166 ? -9.498 -2.812 9.829 1.00 93.38 166 LYS A O 1
ATOM 1359 N N . LYS A 1 167 ? -9.728 -4.342 11.457 1.00 94.50 167 LYS A N 1
ATOM 1360 C CA . LYS A 1 167 ? -8.316 -4.306 11.868 1.00 94.50 167 LYS A CA 1
ATOM 1361 C C . LYS A 1 167 ? -7.401 -4.666 10.701 1.00 94.50 167 LYS A C 1
ATOM 1363 O O . LYS A 1 167 ? -6.414 -3.973 10.469 1.00 94.50 167 LYS A O 1
ATOM 1368 N N . LYS A 1 168 ? -7.724 -5.726 9.952 1.00 94.94 168 LYS A N 1
ATOM 1369 C CA . LYS A 1 168 ? -6.931 -6.146 8.789 1.00 94.94 168 LYS A CA 1
ATOM 1370 C C . LYS A 1 168 ? -6.916 -5.065 7.706 1.00 94.94 168 LYS A C 1
ATOM 1372 O O . LYS A 1 168 ? -5.848 -4.778 7.176 1.00 94.94 168 LYS A O 1
ATOM 1377 N N . LYS A 1 169 ? -8.061 -4.438 7.426 1.00 94.00 169 LYS A N 1
ATOM 1378 C CA . LYS A 1 169 ? -8.199 -3.343 6.459 1.00 94.00 169 LYS A CA 1
ATOM 1379 C C . LYS A 1 169 ? -7.371 -2.119 6.856 1.00 94.00 169 LYS A C 1
ATOM 1381 O O . LYS A 1 169 ? -6.608 -1.613 6.039 1.00 94.00 169 LYS A O 1
ATOM 1386 N N . ILE A 1 170 ? -7.445 -1.692 8.118 1.00 94.19 170 ILE A N 1
ATOM 1387 C CA . ILE A 1 170 ? -6.667 -0.554 8.636 1.00 94.19 170 ILE A CA 1
ATOM 1388 C C . ILE A 1 170 ? -5.163 -0.849 8.582 1.00 94.19 170 ILE A C 1
ATOM 1390 O O . ILE A 1 170 ? -4.389 -0.010 8.129 1.00 94.19 170 ILE A O 1
ATOM 1394 N N . LEU A 1 171 ? -4.732 -2.041 9.010 1.00 94.94 171 LEU A N 1
ATOM 1395 C CA . LEU A 1 171 ? -3.316 -2.421 8.974 1.00 94.94 171 LEU A CA 1
ATOM 1396 C C . LEU A 1 171 ? -2.785 -2.532 7.543 1.00 94.94 171 LEU A C 1
ATOM 1398 O O . LEU A 1 171 ? -1.666 -2.099 7.281 1.00 94.94 171 LEU A O 1
ATOM 1402 N N . ALA A 1 172 ? -3.586 -3.058 6.615 1.00 93.75 172 ALA A N 1
ATOM 1403 C CA . ALA A 1 172 ? -3.236 -3.077 5.200 1.00 93.75 172 ALA A CA 1
ATOM 1404 C C . ALA A 1 172 ? -3.087 -1.655 4.637 1.00 93.75 172 ALA A C 1
ATOM 1406 O O . ALA A 1 172 ? -2.121 -1.400 3.930 1.00 93.75 172 ALA A O 1
ATOM 1407 N N . GLY A 1 173 ? -3.972 -0.720 5.008 1.00 92.88 173 GLY A N 1
ATOM 1408 C CA . GLY A 1 173 ? -3.874 0.686 4.596 1.00 92.88 173 GLY A CA 1
ATOM 1409 C C . GLY A 1 173 ? -2.656 1.425 5.165 1.00 92.88 173 GLY A C 1
ATOM 1410 O O . GLY A 1 173 ? -2.110 2.304 4.509 1.00 92.88 173 GLY A O 1
ATOM 1411 N N . ARG A 1 174 ? -2.190 1.055 6.365 1.00 93.44 174 ARG A N 1
ATOM 1412 C CA . ARG A 1 174 ? -0.968 1.621 6.971 1.00 93.44 174 ARG A CA 1
ATOM 1413 C C . ARG A 1 174 ? 0.321 1.025 6.401 1.00 93.44 174 ARG A C 1
ATOM 1415 O O . ARG A 1 174 ? 1.383 1.633 6.522 1.00 93.44 174 ARG A O 1
ATOM 1422 N N . ARG A 1 175 ? 0.258 -0.177 5.826 1.00 92.56 175 ARG A N 1
ATOM 1423 C CA . ARG A 1 175 ? 1.432 -0.890 5.318 1.00 92.56 175 ARG A CA 1
ATOM 1424 C C . ARG A 1 175 ? 1.836 -0.326 3.957 1.00 92.56 175 ARG A C 1
ATOM 1426 O O . ARG A 1 175 ? 1.205 -0.614 2.946 1.00 92.56 175 ARG A O 1
ATOM 1433 N N . LYS A 1 176 ? 2.935 0.425 3.929 1.00 87.62 176 LYS A N 1
ATOM 1434 C CA . LYS A 1 176 ? 3.575 0.861 2.683 1.00 87.62 176 LYS A CA 1
ATOM 1435 C C . LYS A 1 176 ? 4.283 -0.334 2.037 1.00 87.62 176 LYS A C 1
ATOM 1437 O O . LYS A 1 176 ? 5.006 -1.065 2.715 1.00 87.62 176 LYS A O 1
ATOM 1442 N N . VAL A 1 177 ? 4.050 -0.558 0.744 1.00 88.75 177 VAL A N 1
ATOM 1443 C CA . VAL A 1 177 ? 4.777 -1.584 -0.018 1.00 88.75 177 VAL A CA 1
ATOM 1444 C C . VAL A 1 177 ? 6.226 -1.126 -0.162 1.00 88.75 177 VAL A C 1
ATOM 1446 O O . VAL A 1 177 ? 6.482 -0.002 -0.586 1.00 88.75 177 VAL A O 1
ATOM 1449 N N . LEU A 1 178 ? 7.164 -1.986 0.225 1.00 88.00 178 LEU A N 1
ATOM 1450 C CA . LEU A 1 178 ? 8.596 -1.738 0.101 1.00 88.00 178 LEU A CA 1
ATOM 1451 C C . LEU A 1 178 ? 9.069 -2.238 -1.261 1.00 88.00 178 LEU A C 1
ATOM 1453 O O . LEU A 1 178 ? 8.934 -3.422 -1.555 1.00 88.00 178 LEU A O 1
ATOM 1457 N N . ASN A 1 179 ? 9.612 -1.334 -2.071 1.00 86.06 179 ASN A N 1
ATOM 1458 C CA . ASN A 1 179 ? 10.347 -1.674 -3.283 1.00 86.06 179 ASN A CA 1
ATOM 1459 C C . ASN A 1 179 ? 11.828 -1.388 -3.018 1.00 86.06 179 ASN A C 1
ATOM 1461 O O . ASN A 1 179 ? 12.164 -0.230 -2.775 1.00 86.06 179 ASN A O 1
ATOM 1465 N N . ILE A 1 180 ? 12.669 -2.426 -3.003 1.00 89.00 180 ILE A N 1
ATOM 1466 C CA . ILE A 1 180 ? 14.098 -2.334 -2.652 1.00 89.00 180 ILE A CA 1
ATOM 1467 C C . ILE A 1 180 ? 15.044 -2.790 -3.772 1.00 89.00 180 ILE A C 1
ATOM 1469 O O . ILE A 1 180 ? 16.228 -2.472 -3.724 1.00 89.00 180 ILE A O 1
ATOM 1473 N N . ASP A 1 181 ? 14.526 -3.448 -4.812 1.00 88.25 181 ASP A N 1
ATOM 1474 C CA . ASP A 1 181 ? 15.333 -4.200 -5.788 1.00 88.25 181 ASP A CA 1
ATOM 1475 C C . ASP A 1 181 ? 16.116 -3.315 -6.773 1.00 88.25 181 ASP A C 1
ATOM 1477 O O . ASP A 1 181 ? 16.955 -3.798 -7.531 1.00 88.25 181 ASP A O 1
ATOM 1481 N N . HIS A 1 182 ? 15.830 -2.012 -6.803 1.00 88.38 182 HIS A N 1
ATOM 1482 C CA . HIS A 1 182 ? 16.414 -1.062 -7.759 1.00 88.38 182 HIS A CA 1
ATOM 1483 C C . HIS A 1 182 ? 17.072 0.146 -7.073 1.00 88.38 182 HIS A C 1
ATOM 1485 O O . HIS A 1 182 ? 17.262 1.188 -7.704 1.00 88.38 182 HIS A O 1
ATOM 1491 N N . LEU A 1 183 ? 17.374 0.055 -5.772 1.00 91.62 183 LEU A N 1
ATOM 1492 C CA . LEU A 1 183 ? 18.013 1.143 -5.025 1.00 91.62 183 LEU A CA 1
ATOM 1493 C C . LEU A 1 183 ? 19.532 0.968 -4.921 1.00 91.62 183 LEU A C 1
ATOM 1495 O O . LEU A 1 183 ? 20.039 -0.136 -4.768 1.00 91.62 183 LEU A O 1
ATOM 1499 N N . ASN A 1 184 ? 20.242 2.099 -4.964 1.00 92.75 184 ASN A N 1
ATOM 1500 C CA . ASN A 1 184 ? 21.684 2.176 -4.722 1.00 92.75 184 ASN A CA 1
ATOM 1501 C C . ASN A 1 184 ? 22.000 2.115 -3.211 1.00 92.75 184 ASN A C 1
ATOM 1503 O O . ASN A 1 184 ? 21.137 2.434 -2.392 1.00 92.75 184 ASN A O 1
ATOM 1507 N N . GLU A 1 185 ? 23.238 1.777 -2.836 1.00 93.31 185 GLU A N 1
ATOM 1508 C CA . GLU A 1 185 ? 23.657 1.553 -1.440 1.00 93.31 185 GLU A CA 1
ATOM 1509 C C . GLU A 1 185 ? 23.348 2.740 -0.511 1.00 93.31 185 GLU A C 1
ATOM 1511 O O . GLU A 1 185 ? 22.814 2.567 0.586 1.00 93.31 185 GLU A O 1
ATOM 1516 N N . GLU A 1 186 ? 23.628 3.963 -0.957 1.00 93.75 186 GLU A N 1
ATOM 1517 C CA . GLU A 1 186 ? 23.356 5.181 -0.188 1.00 93.75 186 GLU A CA 1
ATOM 1518 C C . GLU A 1 186 ? 21.855 5.352 0.106 1.00 93.75 186 GLU A C 1
ATOM 1520 O O . GLU A 1 186 ? 21.453 5.559 1.252 1.00 93.75 186 GLU A O 1
ATOM 1525 N N . LYS A 1 187 ? 21.003 5.126 -0.901 1.00 93.06 187 LYS A N 1
ATOM 1526 C CA . LYS A 1 187 ? 19.542 5.199 -0.748 1.00 93.06 187 LYS A CA 1
ATOM 1527 C C . LYS A 1 187 ? 18.992 4.067 0.122 1.00 93.06 187 LYS A C 1
ATOM 1529 O O . LYS A 1 187 ? 17.998 4.254 0.823 1.00 93.06 187 LYS A O 1
ATOM 1534 N N . LEU A 1 188 ? 19.625 2.892 0.105 1.00 94.00 188 LEU A N 1
ATOM 1535 C CA . LEU A 1 188 ? 19.276 1.792 1.007 1.00 94.00 188 LEU A CA 1
ATOM 1536 C C . LEU A 1 188 ? 19.581 2.155 2.468 1.00 94.00 188 LEU A C 1
ATOM 1538 O O . LEU A 1 188 ? 18.753 1.888 3.340 1.00 94.00 188 LEU A O 1
ATOM 1542 N N . LYS A 1 189 ? 20.710 2.826 2.740 1.00 95.75 189 LYS A N 1
ATOM 1543 C CA . LYS A 1 189 ? 21.047 3.329 4.086 1.00 95.75 189 LYS A CA 1
ATOM 1544 C C . LYS A 1 189 ? 20.035 4.367 4.573 1.00 95.75 189 LYS A C 1
ATOM 1546 O O . LYS A 1 189 ? 19.609 4.306 5.727 1.00 95.75 189 LYS A O 1
ATOM 1551 N N . GLU A 1 190 ? 19.608 5.287 3.711 1.00 95.38 190 GLU A N 1
ATOM 1552 C CA . GLU A 1 190 ? 18.547 6.251 4.038 1.00 95.38 190 GLU A CA 1
ATOM 1553 C C . GLU A 1 190 ? 17.214 5.559 4.340 1.00 95.38 190 GLU A C 1
ATOM 1555 O O . GLU A 1 190 ? 16.585 5.844 5.361 1.00 95.38 190 GLU A O 1
ATOM 1560 N N . LYS A 1 191 ? 16.807 4.588 3.511 1.00 93.81 191 LYS A N 1
ATOM 1561 C CA . LYS A 1 191 ? 15.572 3.825 3.738 1.00 93.81 191 LYS A CA 1
ATOM 1562 C C . LYS A 1 191 ? 15.610 2.998 5.017 1.00 93.81 191 LYS A C 1
ATOM 1564 O O . LYS A 1 191 ? 14.600 2.927 5.715 1.00 93.81 191 LYS A O 1
ATOM 1569 N N . ALA A 1 192 ? 16.756 2.419 5.364 1.00 95.50 192 ALA A N 1
ATOM 1570 C CA . ALA A 1 192 ? 16.930 1.725 6.635 1.00 95.50 192 ALA A CA 1
ATOM 1571 C C . ALA A 1 192 ? 16.738 2.678 7.828 1.00 95.50 192 ALA A C 1
ATOM 1573 O O . ALA A 1 192 ? 16.023 2.337 8.772 1.00 95.50 192 ALA A O 1
ATOM 1574 N N . LYS A 1 193 ? 17.302 3.894 7.762 1.00 96.94 193 LYS A N 1
ATOM 1575 C CA . LYS A 1 193 ? 17.104 4.928 8.791 1.00 96.94 193 LYS A CA 1
ATOM 1576 C C . LYS A 1 193 ? 15.639 5.361 8.899 1.00 96.94 193 LYS A C 1
ATOM 1578 O O . LYS A 1 193 ? 15.125 5.437 10.010 1.00 96.94 193 LYS A O 1
ATOM 1583 N N . GLU A 1 194 ? 14.954 5.581 7.775 1.00 94.62 194 GLU A N 1
ATOM 1584 C CA . GLU A 1 194 ? 13.526 5.941 7.752 1.00 94.62 194 GLU A CA 1
ATOM 1585 C C . GLU A 1 194 ? 12.656 4.854 8.404 1.00 94.62 194 GLU A C 1
ATOM 1587 O O . GLU A 1 194 ? 11.818 5.150 9.256 1.00 94.62 194 GLU A O 1
ATOM 1592 N N . LEU A 1 195 ? 12.872 3.583 8.045 1.00 95.12 195 LEU A N 1
ATOM 1593 C CA . LEU A 1 195 ? 12.128 2.460 8.623 1.00 95.12 195 LEU A CA 1
ATOM 1594 C C . LEU A 1 195 ? 12.408 2.288 10.118 1.00 95.12 195 LEU A C 1
ATOM 1596 O O . LEU A 1 195 ? 11.492 1.975 10.878 1.00 95.12 195 LEU A O 1
ATOM 1600 N N . HIS A 1 196 ? 13.653 2.501 10.540 1.00 97.12 196 HIS A N 1
ATOM 1601 C CA . HIS A 1 196 ? 14.033 2.459 11.946 1.00 97.12 196 HIS A CA 1
ATOM 1602 C C . HIS A 1 196 ? 13.365 3.586 12.751 1.00 97.12 196 HIS A C 1
ATOM 1604 O O . HIS A 1 196 ? 12.828 3.339 13.829 1.00 97.12 196 HIS A O 1
ATOM 1610 N N . GLU A 1 197 ? 13.321 4.809 12.220 1.00 97.56 197 GLU A N 1
ATOM 1611 C CA . GLU A 1 197 ? 12.620 5.924 12.869 1.00 97.56 197 GLU A CA 1
ATOM 1612 C C . GLU A 1 197 ? 11.108 5.682 12.957 1.00 97.56 197 GLU A C 1
ATOM 1614 O O . GLU A 1 197 ? 10.479 5.917 13.993 1.00 97.56 197 GLU A O 1
ATOM 1619 N N . TRP A 1 198 ? 10.526 5.125 11.892 1.00 95.62 198 TRP A N 1
ATOM 1620 C CA . TRP A 1 198 ? 9.124 4.725 11.880 1.00 95.62 198 TRP A CA 1
ATOM 1621 C C . TRP A 1 198 ? 8.822 3.653 12.935 1.00 95.62 198 TRP A C 1
ATOM 1623 O O . TRP A 1 198 ? 7.821 3.746 13.646 1.00 95.62 198 TRP A O 1
ATOM 1633 N N . MET A 1 199 ? 9.703 2.660 13.085 1.00 96.31 199 MET A N 1
ATOM 1634 C CA . MET A 1 199 ? 9.584 1.629 14.118 1.00 96.31 199 MET A CA 1
ATOM 1635 C C . MET A 1 199 ? 9.615 2.233 15.525 1.00 96.31 199 MET A C 1
ATOM 1637 O O . MET A 1 199 ? 8.711 1.956 16.312 1.00 96.31 199 MET A O 1
ATOM 1641 N N . LYS A 1 200 ? 10.581 3.113 15.815 1.00 97.69 200 LYS A N 1
ATOM 1642 C CA . LYS A 1 200 ? 10.678 3.798 17.114 1.00 97.69 200 LYS A CA 1
ATOM 1643 C C . LYS A 1 200 ? 9.423 4.606 17.444 1.00 97.69 200 LYS A C 1
ATOM 1645 O O . LYS A 1 200 ? 8.937 4.552 18.571 1.00 97.69 200 LYS A O 1
ATOM 1650 N N . THR A 1 201 ? 8.858 5.306 16.460 1.00 97.12 201 THR A N 1
ATOM 1651 C CA . THR A 1 201 ? 7.610 6.065 16.644 1.00 97.12 201 THR A CA 1
ATOM 1652 C C . THR A 1 201 ? 6.453 5.137 17.034 1.00 97.12 201 THR A C 1
ATOM 1654 O O . THR A 1 201 ? 5.750 5.397 18.009 1.00 97.12 201 THR A O 1
ATOM 1657 N N . LEU A 1 202 ? 6.286 4.008 16.332 1.00 96.56 202 LEU A N 1
ATOM 1658 C CA . LEU A 1 202 ? 5.252 3.016 16.656 1.00 96.56 202 LEU A CA 1
ATOM 1659 C C . LEU A 1 202 ? 5.444 2.387 18.046 1.00 96.56 202 LEU A C 1
ATOM 1661 O O . LEU A 1 202 ? 4.461 2.092 18.730 1.00 96.56 202 LEU A O 1
ATOM 1665 N N . GLU A 1 203 ? 6.688 2.163 18.470 1.00 97.69 203 GLU A N 1
ATOM 1666 C CA . GLU A 1 203 ? 7.001 1.668 19.815 1.00 97.69 203 GLU A CA 1
ATOM 1667 C C . GLU A 1 203 ? 6.655 2.690 20.900 1.00 97.69 203 GLU A C 1
ATOM 1669 O O . GLU A 1 203 ? 6.031 2.320 21.899 1.00 97.69 203 GLU A O 1
ATOM 1674 N N . SER A 1 204 ? 6.971 3.966 20.671 1.00 97.81 204 SER A N 1
ATOM 1675 C CA . SER A 1 204 ? 6.597 5.070 21.559 1.00 97.81 204 SER A CA 1
ATOM 1676 C C . SER A 1 204 ? 5.077 5.172 21.712 1.00 97.81 204 SER A C 1
ATOM 1678 O O . SER A 1 204 ? 4.555 5.123 22.825 1.00 97.81 204 SER A O 1
ATOM 1680 N N . GLU A 1 205 ? 4.331 5.204 20.602 1.00 97.75 205 GLU A N 1
ATOM 1681 C CA . GLU A 1 205 ? 2.863 5.255 20.638 1.00 97.75 205 GLU A CA 1
ATOM 1682 C C . GLU A 1 205 ? 2.255 4.035 21.345 1.00 97.75 205 GLU A C 1
ATOM 1684 O O . GLU A 1 205 ? 1.241 4.132 22.047 1.00 97.75 205 GLU A O 1
ATOM 1689 N N . LYS A 1 206 ? 2.842 2.847 21.156 1.00 97.81 206 LYS A N 1
ATOM 1690 C CA . LYS A 1 206 ? 2.408 1.630 21.850 1.00 97.81 206 LYS A CA 1
ATOM 1691 C C . LYS A 1 206 ? 2.607 1.772 23.358 1.00 97.81 206 LYS A C 1
ATOM 1693 O O . LYS A 1 206 ? 1.703 1.388 24.104 1.00 97.81 206 LYS A O 1
ATOM 1698 N N . PHE A 1 207 ? 3.745 2.307 23.796 1.00 98.25 207 PHE A N 1
ATOM 1699 C CA . PHE A 1 207 ? 4.038 2.536 25.208 1.00 98.25 207 PHE A CA 1
ATOM 1700 C C . PHE A 1 207 ? 3.016 3.488 25.844 1.00 98.25 207 PHE A C 1
ATOM 1702 O O . PHE A 1 207 ? 2.359 3.110 26.816 1.00 98.25 207 PHE A O 1
ATOM 1709 N N . ASP A 1 208 ? 2.768 4.645 25.229 1.00 98.12 208 ASP A N 1
ATOM 1710 C CA . ASP A 1 208 ? 1.790 5.624 25.723 1.00 98.12 208 ASP A CA 1
ATOM 1711 C C . ASP A 1 208 ? 0.380 5.028 25.830 1.00 98.12 208 ASP A C 1
ATOM 1713 O O . ASP A 1 208 ? -0.339 5.223 26.815 1.00 98.12 208 ASP A O 1
ATOM 1717 N N . ASN A 1 209 ? -0.024 4.234 24.833 1.00 98.19 209 ASN A N 1
ATOM 1718 C CA . ASN A 1 209 ? -1.305 3.533 24.861 1.00 98.19 209 ASN A CA 1
ATOM 1719 C C . ASN A 1 209 ? -1.382 2.486 25.980 1.00 98.19 209 ASN A C 1
ATOM 1721 O O . ASN A 1 209 ? -2.443 2.327 26.591 1.00 98.19 209 ASN A O 1
ATOM 1725 N N . MET A 1 210 ? -0.287 1.776 26.260 1.00 97.88 210 MET A N 1
ATOM 1726 C CA . MET A 1 210 ? -0.219 0.810 27.356 1.00 97.88 210 MET A CA 1
ATOM 1727 C C . MET A 1 210 ? -0.330 1.496 28.721 1.00 97.88 210 MET A C 1
ATOM 1729 O O . MET A 1 210 ? -1.121 1.045 29.554 1.00 97.88 210 MET A O 1
ATOM 1733 N N . GLU A 1 211 ? 0.389 2.597 28.939 1.00 98.12 211 GLU A N 1
ATOM 1734 C CA . GLU A 1 211 ? 0.319 3.366 30.187 1.00 98.12 211 GLU A CA 1
ATOM 1735 C C . GLU A 1 211 ? -1.062 4.000 30.383 1.00 98.12 211 GLU A C 1
ATOM 1737 O O . GLU A 1 211 ? -1.675 3.869 31.449 1.00 98.12 211 GLU A O 1
ATOM 1742 N N . ARG A 1 212 ? -1.637 4.574 29.319 1.00 98.06 212 ARG A N 1
ATOM 1743 C CA . ARG A 1 212 ? -3.013 5.083 29.340 1.00 98.06 212 ARG A CA 1
ATOM 1744 C C . ARG A 1 212 ? -4.018 3.991 29.703 1.00 98.06 212 ARG A C 1
ATOM 1746 O O . ARG A 1 212 ? -4.901 4.229 30.525 1.00 98.06 212 ARG A O 1
ATOM 1753 N N . LEU A 1 213 ? -3.878 2.788 29.143 1.00 97.94 213 LEU A N 1
ATOM 1754 C CA . LEU A 1 213 ? -4.762 1.665 29.460 1.00 97.94 213 LEU A CA 1
ATOM 1755 C C . LEU A 1 213 ? -4.637 1.232 30.929 1.00 97.94 213 LEU A C 1
ATOM 1757 O O . LEU A 1 213 ? -5.652 0.928 31.558 1.00 97.94 213 LEU A O 1
ATOM 1761 N N . LYS A 1 214 ? -3.422 1.205 31.496 1.00 97.94 214 LYS A N 1
ATOM 1762 C CA . LYS A 1 214 ? -3.213 0.915 32.927 1.00 97.94 214 LYS A CA 1
ATOM 1763 C C . LYS A 1 214 ? -3.934 1.939 33.805 1.00 97.94 214 LYS A C 1
ATOM 1765 O O . LYS A 1 214 ? -4.683 1.547 34.701 1.00 97.94 214 LYS A O 1
ATOM 1770 N N . ARG A 1 215 ? -3.787 3.231 33.497 1.00 98.00 215 ARG A N 1
ATOM 1771 C CA . ARG A 1 215 ? -4.480 4.315 34.205 1.00 98.00 215 ARG A CA 1
ATOM 1772 C C . ARG A 1 215 ? -6.001 4.185 34.106 1.00 98.00 215 ARG A C 1
ATOM 1774 O O . ARG A 1 215 ? -6.683 4.204 35.127 1.00 98.00 215 ARG A O 1
ATOM 1781 N N . GLN A 1 216 ? -6.533 3.956 32.907 1.00 98.12 216 GLN A N 1
ATOM 1782 C CA . GLN A 1 216 ? -7.972 3.770 32.694 1.00 98.12 216 GLN A CA 1
ATOM 1783 C C . GLN A 1 216 ? -8.526 2.563 33.463 1.00 98.12 216 GLN A C 1
ATOM 1785 O O . GLN A 1 216 ? -9.621 2.634 34.018 1.00 98.12 216 GLN A O 1
ATOM 1790 N N . LYS A 1 217 ? -7.778 1.455 33.551 1.00 98.12 217 LYS A N 1
ATOM 1791 C CA . LYS A 1 217 ? -8.176 0.295 34.368 1.00 98.12 217 LYS A CA 1
ATOM 1792 C C . LYS A 1 217 ? -8.299 0.653 35.851 1.00 98.12 217 LYS A C 1
ATOM 1794 O O . LYS A 1 217 ? -9.252 0.216 36.502 1.00 98.12 217 LYS A O 1
ATOM 1799 N N . TYR A 1 218 ? -7.365 1.448 36.374 1.00 97.94 218 TYR A N 1
ATOM 1800 C CA . TYR A 1 218 ? -7.432 1.941 37.749 1.00 97.94 218 TYR A CA 1
ATOM 1801 C C . TYR A 1 218 ? -8.642 2.859 37.959 1.00 97.94 218 TYR A C 1
ATOM 1803 O O . TYR A 1 218 ? -9.431 2.636 38.876 1.00 97.94 218 TYR A O 1
ATOM 1811 N N . GLU A 1 219 ? -8.850 3.830 37.067 1.00 97.81 219 GLU A N 1
ATOM 1812 C CA . GLU A 1 219 ? -9.983 4.761 37.124 1.00 97.81 219 GLU A CA 1
ATOM 1813 C C . GLU A 1 219 ? -11.328 4.024 37.088 1.00 97.81 219 GLU A C 1
ATOM 1815 O O . GLU A 1 219 ? -12.177 4.257 37.945 1.00 97.81 219 GLU A O 1
ATOM 1820 N N . VAL A 1 220 ? -11.505 3.061 36.176 1.00 98.12 220 VAL A N 1
ATOM 1821 C CA . VAL A 1 220 ? -12.720 2.230 36.106 1.00 98.12 220 VAL A CA 1
ATOM 1822 C C . VAL A 1 220 ? -12.941 1.452 37.402 1.00 98.12 220 VAL A C 1
ATOM 1824 O O . VAL A 1 220 ? -14.073 1.361 37.877 1.00 98.12 220 VAL A O 1
ATOM 1827 N N . THR A 1 221 ? -11.883 0.898 37.994 1.00 97.62 221 THR A N 1
ATOM 1828 C CA . THR A 1 221 ? -11.983 0.147 39.255 1.00 97.62 221 THR A CA 1
ATOM 1829 C C . THR A 1 221 ? -12.427 1.054 40.402 1.00 97.62 221 THR A C 1
ATOM 1831 O O . THR A 1 221 ? -13.343 0.707 41.148 1.00 97.62 221 THR A O 1
ATOM 1834 N N . THR A 1 222 ? -11.832 2.239 40.512 1.00 97.50 222 THR A N 1
ATOM 1835 C CA . THR A 1 222 ? -12.179 3.239 41.530 1.00 97.50 222 THR A CA 1
ATOM 1836 C C . THR A 1 222 ? -13.604 3.761 41.346 1.00 97.50 222 THR A C 1
ATOM 1838 O O . THR A 1 222 ? -14.371 3.820 42.306 1.00 97.50 222 THR A O 1
ATOM 1841 N N . LEU A 1 223 ? -14.006 4.070 40.110 1.00 97.38 223 LEU A N 1
ATOM 1842 C CA . LEU A 1 223 ? -15.364 4.517 39.795 1.00 97.38 223 LEU A CA 1
ATOM 1843 C C . LEU A 1 223 ? -16.408 3.451 40.139 1.00 97.38 223 LEU A C 1
ATOM 1845 O O . LEU A 1 223 ? -17.450 3.785 40.698 1.00 97.38 223 LEU A O 1
ATOM 1849 N N . ARG A 1 224 ? -16.124 2.169 39.875 1.00 96.19 224 ARG A N 1
ATOM 1850 C CA . ARG A 1 224 ? -17.012 1.061 40.269 1.00 96.19 224 ARG A CA 1
ATOM 1851 C C . ARG A 1 224 ? -17.224 1.009 41.783 1.00 96.19 224 ARG A C 1
ATOM 1853 O O . ARG A 1 224 ? -18.371 0.905 42.210 1.00 96.19 224 ARG A O 1
ATOM 1860 N N . LYS A 1 225 ? -16.157 1.147 42.580 1.00 95.75 225 LYS A N 1
ATOM 1861 C CA . LYS A 1 225 ? -16.255 1.200 44.052 1.00 95.75 225 LYS A CA 1
ATOM 1862 C C . LYS A 1 225 ? -17.091 2.393 44.523 1.00 95.75 225 LYS A C 1
ATOM 1864 O O . LYS A 1 225 ? -18.005 2.222 45.321 1.00 95.75 225 LYS A O 1
ATOM 1869 N N . ARG A 1 226 ? -16.856 3.580 43.954 1.00 95.62 226 ARG A N 1
ATOM 1870 C CA . ARG A 1 226 ? -17.612 4.798 44.290 1.00 95.62 226 ARG A CA 1
ATOM 1871 C C . ARG A 1 226 ? -19.103 4.672 43.964 1.00 95.62 226 ARG A C 1
ATOM 1873 O O . ARG A 1 226 ? -19.945 5.110 44.742 1.00 95.62 226 ARG A O 1
ATOM 1880 N N . VAL A 1 227 ? -19.445 4.062 42.826 1.00 95.38 227 VAL A N 1
ATOM 1881 C CA . VAL A 1 227 ? -20.843 3.768 42.468 1.00 95.38 227 VAL A CA 1
ATOM 1882 C C . VAL A 1 227 ? -21.469 2.805 43.478 1.00 95.38 227 VAL A C 1
ATOM 1884 O O . VAL A 1 227 ? -22.598 3.030 43.912 1.00 95.38 227 VAL A O 1
ATOM 1887 N N . GLU A 1 228 ? -20.746 1.762 43.889 1.00 93.81 228 GLU A N 1
ATOM 1888 C CA . GLU A 1 228 ? -21.224 0.808 44.892 1.00 93.81 228 GLU A CA 1
ATOM 1889 C C . GLU A 1 228 ? -21.503 1.493 46.240 1.00 93.81 228 GLU A C 1
ATOM 1891 O O . GLU A 1 228 ? -22.574 1.301 46.817 1.00 93.81 228 GLU A O 1
ATOM 1896 N N . GLU A 1 229 ? -20.594 2.347 46.712 1.00 92.25 229 GLU A N 1
ATOM 1897 C CA . GLU A 1 229 ? -20.760 3.138 47.938 1.00 92.25 229 GLU A CA 1
ATOM 1898 C C . GLU A 1 229 ? -21.994 4.045 47.876 1.00 92.25 229 GLU A C 1
ATOM 1900 O O . GLU A 1 229 ? -22.847 3.989 48.761 1.00 92.25 229 GLU A O 1
ATOM 1905 N N . LEU A 1 230 ? -22.151 4.819 46.799 1.00 91.06 230 LEU A N 1
ATOM 1906 C CA . LEU A 1 230 ? -23.310 5.699 46.616 1.00 91.06 230 LEU A CA 1
ATOM 1907 C C . LEU A 1 230 ? -24.627 4.912 46.510 1.00 91.06 230 LEU A C 1
ATOM 1909 O O . LEU A 1 230 ? -25.669 5.351 47.005 1.00 91.06 230 LEU A O 1
ATOM 1913 N N . SER A 1 231 ? -24.594 3.712 45.922 1.00 86.62 231 SER A N 1
ATOM 1914 C CA . SER A 1 231 ? -25.779 2.857 45.795 1.00 86.62 231 SER A CA 1
ATOM 1915 C C . SER A 1 231 ? -26.293 2.323 47.142 1.00 86.62 231 SER A C 1
ATOM 1917 O O . SER A 1 231 ? -27.499 2.093 47.286 1.00 86.62 231 SER A O 1
ATOM 1919 N N . LYS A 1 232 ? -25.419 2.188 48.156 1.00 83.19 232 LYS A N 1
ATOM 1920 C CA . LYS A 1 232 ? -25.786 1.734 49.513 1.00 83.19 232 LYS A CA 1
ATOM 1921 C C . LYS A 1 232 ? -26.687 2.742 50.234 1.00 83.19 232 LYS A C 1
ATOM 1923 O O . LYS A 1 232 ? -27.577 2.338 50.982 1.00 83.19 232 LYS A O 1
ATOM 1928 N N . PHE A 1 233 ? -26.529 4.038 49.961 1.00 74.19 233 PHE A N 1
ATOM 1929 C CA . PHE A 1 233 ? -27.353 5.097 50.559 1.00 74.19 233 PHE A CA 1
ATOM 1930 C C . PHE A 1 233 ? -28.673 5.334 49.810 1.00 74.19 233 PHE A C 1
ATOM 1932 O O . PHE A 1 233 ? -29.668 5.722 50.419 1.00 74.19 233 PHE A O 1
ATOM 1939 N N . SER A 1 234 ? -28.735 5.011 48.513 1.00 64.44 234 SER A N 1
ATOM 1940 C CA . SER A 1 234 ? -29.940 5.185 47.684 1.00 64.44 234 SER A CA 1
ATOM 1941 C C . SER A 1 234 ? -31.126 4.302 48.118 1.00 64.44 234 SER A C 1
ATOM 1943 O O . SER A 1 234 ? -32.283 4.711 48.000 1.00 64.44 234 SER A O 1
ATOM 1945 N N . LYS A 1 235 ? -30.875 3.110 48.682 1.00 58.94 235 LYS A N 1
ATOM 1946 C CA . LYS A 1 235 ? -31.947 2.189 49.118 1.00 58.94 235 LYS A CA 1
ATOM 1947 C C . LYS A 1 235 ? -32.532 2.497 50.503 1.00 58.94 235 LYS A C 1
ATOM 1949 O O . LYS A 1 235 ? -33.665 2.102 50.759 1.00 58.94 235 LYS A O 1
ATOM 1954 N N . LYS A 1 236 ? -31.826 3.228 51.376 1.00 55.56 236 LYS A N 1
ATOM 1955 C CA . LYS A 1 236 ? -32.315 3.568 52.732 1.00 55.56 236 LYS A CA 1
ATOM 1956 C C . LYS A 1 236 ? -33.323 4.729 52.767 1.00 55.56 236 LYS A C 1
ATOM 1958 O O . LYS A 1 236 ? -34.004 4.897 53.769 1.00 55.56 236 LYS A O 1
ATOM 1963 N N . GLY A 1 237 ? -33.475 5.490 51.679 1.00 53.56 237 GLY A N 1
ATOM 1964 C CA . GLY A 1 237 ? -34.403 6.629 51.610 1.00 53.56 237 GLY A CA 1
ATOM 1965 C C . GLY A 1 237 ? -35.858 6.291 51.252 1.00 53.56 237 GLY A C 1
ATOM 1966 O O . GLY A 1 237 ? -36.705 7.179 51.292 1.00 53.56 237 GLY A O 1
ATOM 1967 N N . LYS A 1 238 ? -36.179 5.039 50.888 1.00 53.38 238 LYS A N 1
ATOM 1968 C CA . LYS A 1 238 ? -37.545 4.651 50.472 1.00 53.38 238 LYS A CA 1
ATOM 1969 C C . LYS A 1 238 ? -38.422 4.080 51.592 1.00 53.38 238 LYS A C 1
ATOM 1971 O O . LYS A 1 238 ? -39.613 3.897 51.364 1.00 53.38 238 LYS A O 1
ATOM 1976 N N . THR A 1 239 ? -37.883 3.841 52.788 1.00 54.53 239 THR A N 1
ATOM 1977 C CA . THR A 1 239 ? -38.620 3.183 53.885 1.00 54.53 239 THR A CA 1
ATOM 1978 C C . THR A 1 239 ? -39.149 4.128 54.970 1.00 54.53 239 THR A C 1
ATOM 1980 O O . THR A 1 239 ? -39.831 3.662 55.871 1.00 54.53 239 THR A O 1
ATOM 1983 N N . VAL A 1 240 ? -38.916 5.445 54.888 1.00 55.91 240 VAL A N 1
ATOM 1984 C CA . VAL A 1 240 ? -39.394 6.422 55.898 1.00 55.91 240 VAL A CA 1
ATOM 1985 C C . VAL A 1 240 ? -40.264 7.503 55.254 1.00 55.91 240 VAL A C 1
ATOM 1987 O O . VAL A 1 240 ? -40.014 8.699 55.377 1.00 55.91 240 VAL A O 1
ATOM 1990 N N . ARG A 1 241 ? -41.285 7.096 54.492 1.00 56.75 241 ARG A N 1
ATOM 1991 C CA . ARG A 1 241 ? -42.310 8.042 54.028 1.00 56.75 241 ARG A CA 1
ATOM 1992 C C . ARG A 1 241 ? -43.659 7.380 53.765 1.00 56.75 241 ARG A C 1
ATOM 1994 O O . ARG A 1 241 ? -44.130 7.392 52.636 1.00 56.75 241 ARG A O 1
ATOM 2001 N N . ARG A 1 242 ? -44.294 6.842 54.808 1.00 53.81 242 ARG A N 1
ATOM 2002 C CA . ARG A 1 242 ? -45.761 6.839 54.933 1.00 53.81 242 ARG A CA 1
ATOM 2003 C C . ARG A 1 242 ? -46.119 7.105 56.395 1.00 53.81 242 ARG A C 1
ATOM 2005 O O . ARG A 1 242 ? -45.604 6.433 57.282 1.00 53.81 242 ARG A O 1
ATOM 2012 N N . LYS A 1 243 ? -46.859 8.195 56.563 1.00 48.84 243 LYS A N 1
ATOM 2013 C CA . LYS A 1 243 ? -47.407 8.759 57.792 1.00 48.84 243 LYS A CA 1
ATOM 2014 C C . LYS A 1 243 ? -48.724 8.061 58.105 1.00 48.84 243 LYS A C 1
ATOM 2016 O O . LYS A 1 243 ? -49.351 7.609 57.118 1.00 48.84 243 LYS A O 1
#

Sequence (243 aa):
MPESFFLPENYSSAVFADVCISNPITCTSHRPQFKAPKIPDGEKVDFDDIQKKRQNKDLVELQALIDAHFEHRKKEEEELIALKERIEKRRAERAEQNRIRSEKEKERAARREEERLKREEADAKKKADEDAKKKSALSSMGSNYSSHLQKADSKRGGKKETEREKKKKILAGRRKVLNIDHLNEEKLKEKAKELHEWMKTLESEKFDNMERLKRQKYEVTTLRKRVEELSKFSKKGKTVRRK

Organism: Oncorhynchus mykiss (NCBI:txid8022)

InterPro domains:
  IPR001978 Troponin [PF00992] (53-189)
  IPR027707 Troponin T [PTHR11521] (31-236)
  IPR038077 Troponin domain superfamily [G3DSA:1.20.5.350] (141-243)
  IPR038077 Troponin domain superfamily [SSF90250] (123-238)